Protein 5UJK (pdb70)

InterPro domains:
  IPR001236 Lactate/malate dehydrogenase, N-terminal [PF00056] (5-143)
  IPR001557 L-lactate/malate dehydrogenase [PIRSF000102] (2-310)
  IPR001557 L-lactate/malate dehydrogenase [PR00086] (5-29)
  IPR001557 L-lactate/malate dehydrogenase [PR00086] (29-53)
  IPR001557 L-lactate/malate dehydrogenase [PR00086] (117-137)
  IPR001557 L-lactate/malate dehydrogenase [PR00086] (141-159)
  IPR001557 L-lactate/malate dehydrogenase [PR00086] (171-184)
  IPR011275 Malate dehydrogenase, type 3 [MF_00487] (3-313)
  IPR011275 Malate dehydrogenase, type 3 [TIGR01763] (3-309)
  IPR011275 Malate dehydrogenase, type 3 [cd01339] (6-310)
  IPR015955 Lactate dehydrogenase/glycoside hydrolase, family 4, C-terminal [G3DSA:3.90.110.10] (146-319)
  IPR015955 Lactate dehydrogenase/glycoside hydrolase, family 4, C-terminal [SSF56327] (144-312)
  IPR022383 Lactate/malate dehydrogenase, C-terminal [PF02866] (148-311)
  IPR036291 NAD(P)-binding domain superfamily [SSF51735] (5-144)

B-factor: mean 24.78, std 13.17, range [11.92, 96.3]

Nearest PDB structures (foldseek):
  4ros-assembly1_A  TM=9.839E-01  e=3.142E-59  Methylorubrum extorquens PA1
  3gvh-assembly1_A  TM=9.981E-01  e=1.670E-56  Brucella abortus 2308
  4plh-assembly1_D  TM=9.905E-01  e=2.503E-50  Apicomplexa
  2hjr-assembly1_B  TM=9.729E-01  e=2.658E-43  Cryptosporid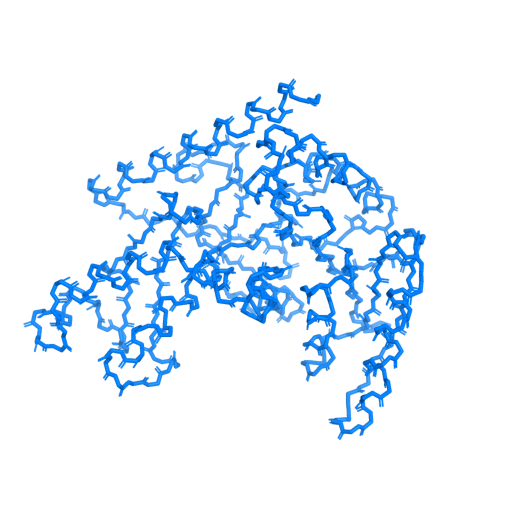ium parvum
  2fn7-assembly1_A  TM=9.693E-01  e=2.112E-41  Cryptosporidium parvum

Structure (mmCIF, N/CA/C/O backbone):
data_5UJK
#
_entry.id   5UJK
#
_cell.length_a   108.189
_cell.length_b   108.189
_cell.length_c   104.321
_cell.angle_alpha   90.00
_cell.angle_beta   90.00
_cell.angle_gamma   120.00
#
_symmetry.space_group_name_H-M   'P 64 2 2'
#
loop_
_entity.id
_entity.type
_entity.pdbx_description
1 polymer 'Malate dehydrogenase'
2 non-polymer NICOTINAMIDE-ADENINE-DINUCLEOTIDE
3 non-polymer 'CALCIUM ION'
4 non-polymer 'CHLORIDE ION'
5 water water
#
loop_
_atom_site.group_PDB
_atom_site.id
_atom_site.type_symbol
_atom_site.label_atom_id
_atom_site.label_alt_id
_atom_site.label_comp_id
_atom_site.label_asym_id
_atom_site.label_entity_id
_atom_site.label_seq_id
_atom_site.pdbx_PDB_ins_code
_atom_site.Cartn_x
_atom_site.Cartn_y
_atom_site.Cartn_z
_atom_site.occupancy
_atom_site.B_iso_or_equiv
_atom_site.auth_seq_id
_atom_site.auth_comp_id
_atom_site.auth_asym_id
_atom_site.auth_atom_id
_atom_site.pdbx_PDB_model_num
ATOM 1 N N . ALA A 1 2 ? 19.006 -47.048 4.305 1.00 65.72 2 ALA A N 1
ATOM 2 C CA . ALA A 1 2 ? 20.486 -46.774 4.228 1.00 61.63 2 ALA A CA 1
ATOM 3 C C . ALA A 1 2 ? 21.138 -46.541 2.812 1.00 37.55 2 ALA A C 1
ATOM 4 O O . ALA A 1 2 ? 22.380 -46.618 2.737 1.00 39.05 2 ALA A O 1
ATOM 6 N N . ARG A 1 3 ? 20.397 -46.249 1.724 1.00 30.90 3 ARG A N 1
ATOM 7 C CA . ARG A 1 3 ? 21.022 -45.591 0.578 1.00 23.44 3 ARG A CA 1
ATOM 8 C C . ARG A 1 3 ? 21.506 -44.239 1.064 1.00 19.58 3 ARG A C 1
ATOM 9 O O . ARG A 1 3 ? 20.967 -43.655 2.058 1.00 22.63 3 ARG A O 1
ATOM 17 N N . SER A 1 4 ? 22.530 -43.727 0.387 1.00 19.02 4 SER A N 1
ATOM 18 C CA . SER A 1 4 ? 22.914 -42.361 0.611 1.00 20.55 4 SER A CA 1
ATOM 19 C C . SER A 1 4 ? 21.732 -41.396 0.352 1.00 17.32 4 SER A C 1
ATOM 20 O O . SER A 1 4 ? 20.882 -41.672 -0.457 1.00 17.46 4 SER A O 1
ATOM 23 N N . LYS A 1 5 ? 21.748 -40.268 1.050 1.00 19.79 5 LYS A N 1
ATOM 24 C CA . LYS A 1 5 ? 20.708 -39.258 0.906 1.00 19.05 5 LYS A CA 1
ATOM 25 C C . LYS A 1 5 ? 21.357 -37.947 0.454 1.00 16.86 5 LYS A C 1
ATOM 26 O O . LYS A 1 5 ? 22.339 -37.461 1.063 1.00 18.38 5 LYS A O 1
ATOM 32 N N . ILE A 1 6 ? 20.852 -37.403 -0.656 1.00 14.96 6 ILE A N 1
ATOM 33 C CA . ILE A 1 6 ? 21.350 -36.145 -1.203 1.00 14.76 6 ILE A CA 1
ATOM 34 C C . ILE A 1 6 ? 20.261 -35.105 -1.127 1.00 17.84 6 ILE A C 1
ATOM 35 O O . ILE A 1 6 ? 19.158 -35.319 -1.663 1.00 19.62 6 ILE A O 1
ATOM 40 N N . ALA A 1 7 ? 20.566 -33.994 -0.455 1.00 15.35 7 ALA A N 1
ATOM 41 C CA . ALA A 1 7 ? 19.603 -32.899 -0.342 1.00 17.32 7 ALA A CA 1
ATOM 42 C C . ALA A 1 7 ? 20.100 -31.785 -1.248 1.00 16.91 7 ALA A C 1
ATOM 43 O O . ALA A 1 7 ? 21.249 -31.377 -1.180 1.00 17.01 7 ALA A O 1
ATOM 45 N N . LEU A 1 8 ? 19.190 -31.268 -2.039 1.00 14.53 8 LEU A N 1
ATOM 46 C CA . LEU A 1 8 ? 19.451 -30.210 -3.021 1.00 14.85 8 LEU A CA 1
ATOM 47 C C . LEU A 1 8 ? 18.637 -28.998 -2.577 1.00 15.80 8 LEU A C 1
ATOM 48 O O . LEU A 1 8 ? 17.381 -28.935 -2.684 1.00 17.90 8 LEU A O 1
ATOM 53 N N . ILE A 1 9 ? 19.374 -28.027 -2.053 1.00 16.32 9 ILE A N 1
ATOM 54 C CA . ILE A 1 9 ? 18.746 -26.824 -1.505 1.00 17.03 9 ILE A CA 1
ATOM 55 C C . ILE A 1 9 ? 18.720 -25.774 -2.624 1.00 14.91 9 ILE A C 1
ATOM 56 O O . ILE A 1 9 ? 19.708 -25.151 -2.945 1.00 18.01 9 ILE A O 1
ATOM 61 N N . GLY A 1 10 ? 17.531 -25.610 -3.182 1.00 16.33 10 GLY A N 1
ATOM 62 C CA . GLY A 1 10 ? 17.326 -24.881 -4.438 1.00 18.01 10 GLY A CA 1
ATOM 63 C C . GLY A 1 10 ? 16.979 -25.900 -5.505 1.00 15.46 10 GLY A C 1
ATOM 64 O O . GLY A 1 10 ? 17.751 -26.861 -5.788 1.00 17.73 10 GLY A O 1
ATOM 65 N N . ALA A 1 11 ? 15.806 -25.673 -6.119 1.00 16.11 11 ALA A N 1
ATOM 66 C CA . ALA A 1 11 ? 15.292 -26.625 -7.087 1.00 16.60 11 ALA A CA 1
ATOM 67 C C . ALA A 1 11 ? 15.032 -25.963 -8.430 1.00 17.61 11 ALA A C 1
ATOM 68 O O . ALA A 1 11 ? 14.054 -26.299 -9.122 1.00 18.26 11 ALA A O 1
ATOM 70 N N . GLY A 1 12 ? 15.870 -24.951 -8.739 1.00 17.39 12 GLY A N 1
ATOM 71 C CA . GLY A 1 12 ? 15.839 -24.240 -9.968 1.00 15.86 12 GLY A CA 1
ATOM 72 C C . GLY A 1 12 ? 16.611 -24.920 -11.061 1.00 14.42 12 GLY A C 1
ATOM 73 O O . GLY A 1 12 ? 16.579 -26.177 -11.205 1.00 16.26 12 GLY A O 1
ATOM 74 N N . GLN A 1 13 ? 17.233 -24.109 -11.919 1.00 16.48 13 GLN A N 1
ATOM 75 C CA . GLN A 1 13 ? 17.847 -24.696 -13.135 1.00 17.25 13 GLN A CA 1
ATOM 76 C C . GLN A 1 13 ? 18.933 -25.722 -12.812 1.00 15.57 13 GLN A C 1
ATOM 77 O O . GLN A 1 13 ? 18.927 -26.848 -13.328 1.00 18.00 13 GLN A O 1
ATOM 83 N N . ILE A 1 14 ? 19.856 -25.324 -11.936 1.00 15.03 14 ILE A N 1
ATOM 84 C CA . ILE A 1 14 ? 20.907 -26.226 -11.554 1.00 15.63 14 ILE A CA 1
ATOM 85 C C . ILE A 1 14 ? 20.378 -27.322 -10.658 1.00 15.14 14 ILE A C 1
ATOM 86 O O . ILE A 1 14 ? 20.711 -28.479 -10.826 1.00 15.17 14 ILE A O 1
ATOM 91 N N . GLY A 1 15 ? 19.537 -26.959 -9.688 1.00 15.33 15 GLY A N 1
ATOM 92 C CA . GLY A 1 15 ? 19.034 -27.968 -8.781 1.00 16.50 15 GLY A CA 1
ATOM 93 C C . GLY A 1 15 ? 18.284 -29.106 -9.439 1.00 14.09 15 GLY A C 1
ATOM 94 O O . GLY A 1 15 ? 18.499 -30.246 -9.086 1.00 15.20 15 GLY A O 1
ATOM 95 N N . GLY A 1 16 ? 17.419 -28.816 -10.423 1.00 15.28 16 GLY A N 1
ATOM 96 C CA . GLY A 1 16 ? 16.737 -29.913 -11.177 1.00 16.05 16 GLY A CA 1
ATOM 97 C C . GLY A 1 16 ? 17.709 -30.818 -11.875 1.00 14.81 16 GLY A C 1
ATOM 98 O O . GLY A 1 16 ? 17.575 -32.019 -11.903 1.00 14.70 16 GLY A O 1
ATOM 99 N N . THR A 1 17 ? 18.710 -30.196 -12.493 1.00 13.11 17 THR A N 1
ATOM 100 C CA . THR A 1 17 ? 19.746 -30.907 -13.250 1.00 13.38 17 THR A CA 1
ATOM 101 C C . THR A 1 17 ? 20.594 -31.791 -12.295 1.00 12.30 17 THR A C 1
ATOM 102 O O . THR A 1 17 ? 20.878 -32.966 -12.615 1.00 14.74 17 THR A O 1
ATOM 106 N N . LEU A 1 18 ? 20.954 -31.248 -11.129 1.00 14.06 18 LEU A N 1
ATOM 107 C CA . LEU A 1 18 ? 21.615 -32.045 -10.087 1.00 14.32 18 LEU A CA 1
ATOM 108 C C . LEU A 1 18 ? 20.764 -33.277 -9.740 1.00 13.87 18 LEU A C 1
ATOM 109 O O . LEU A 1 18 ? 21.282 -34.398 -9.624 1.00 15.29 18 LEU A O 1
ATOM 114 N N . ALA A 1 19 ? 19.471 -33.041 -9.546 1.00 13.72 19 ALA A N 1
ATOM 115 C CA . ALA A 1 19 ? 18.570 -34.127 -9.182 1.00 13.92 19 ALA A CA 1
ATOM 116 C C . ALA A 1 19 ? 18.509 -35.217 -10.261 1.00 15.05 19 ALA A C 1
ATOM 117 O O . ALA A 1 19 ? 18.500 -36.424 -9.968 1.00 16.02 19 ALA A O 1
ATOM 119 N N . HIS A 1 20 ? 18.507 -34.799 -11.521 1.00 13.20 20 HIS A N 1
ATOM 120 C CA . HIS A 1 20 ? 18.405 -35.730 -12.626 1.00 12.58 20 HIS A CA 1
ATOM 121 C C . HIS A 1 20 ? 19.706 -36.552 -12.669 1.00 13.36 20 HIS A C 1
ATOM 122 O O . HIS A 1 20 ? 19.655 -37.785 -12.746 1.00 14.68 20 HIS A O 1
ATOM 129 N N . LEU A 1 21 ? 20.857 -35.884 -12.657 1.00 12.79 21 LEU A N 1
ATOM 130 C CA . LEU A 1 21 ? 22.115 -36.574 -12.645 1.00 13.21 21 LEU A CA 1
ATOM 131 C C . LEU A 1 21 ? 22.298 -37.542 -11.491 1.00 14.26 21 LEU A C 1
ATOM 132 O O . LEU A 1 21 ? 22.826 -38.646 -11.683 1.00 15.04 21 LEU A O 1
ATOM 137 N N . ALA A 1 22 ? 21.860 -37.159 -10.301 1.00 13.19 22 ALA A N 1
ATOM 138 C CA . ALA A 1 22 ? 21.982 -38.039 -9.128 1.00 14.95 22 ALA A CA 1
ATOM 139 C C . ALA A 1 22 ? 21.205 -39.320 -9.313 1.00 13.38 22 ALA A C 1
ATOM 140 O O . ALA A 1 22 ? 21.647 -40.378 -8.853 1.00 15.69 22 ALA A O 1
ATOM 142 N N . GLY A 1 23 ? 20.077 -39.239 -10.034 1.00 15.09 23 GLY A N 1
ATOM 143 C CA . GLY A 1 23 ? 19.325 -40.422 -10.364 1.00 14.86 23 GLY A CA 1
ATOM 144 C C . GLY A 1 23 ? 20.027 -41.304 -11.368 1.00 15.23 23 GLY A C 1
ATOM 145 O O . GLY A 1 23 ? 20.279 -42.493 -11.125 1.00 14.66 23 GLY A O 1
ATOM 146 N N . LEU A 1 24 ? 20.355 -40.696 -12.489 1.00 15.42 24 LEU A N 1
ATOM 147 C CA . LEU A 1 24 ? 21.016 -41.422 -13.567 1.00 14.99 24 LEU A CA 1
ATOM 148 C C . LEU A 1 24 ? 22.288 -42.123 -13.082 1.00 15.39 24 LEU A C 1
ATOM 149 O O . LEU A 1 24 ? 22.615 -43.250 -13.549 1.00 18.25 24 LEU A O 1
ATOM 154 N N . LYS A 1 25 ? 23.044 -41.446 -12.203 1.00 15.71 25 LYS A N 1
ATOM 155 C CA . LYS A 1 25 ? 24.259 -42.001 -11.659 1.00 17.80 25 LYS A CA 1
ATOM 156 C C . LYS A 1 25 ? 24.048 -42.905 -10.421 1.00 16.79 25 LYS A C 1
ATOM 157 O O . LYS A 1 25 ? 25.028 -43.446 -9.898 1.00 18.29 25 LYS A O 1
ATOM 163 N N . GLU A 1 26 ? 22.809 -43.080 -10.010 1.00 15.49 26 GLU A N 1
ATOM 164 C CA . GLU A 1 26 ? 22.452 -44.004 -8.941 1.00 16.91 26 GLU A CA 1
ATOM 165 C C . GLU A 1 26 ? 23.189 -43.667 -7.643 1.00 18.32 26 GLU A C 1
ATOM 166 O O . GLU A 1 26 ? 23.686 -44.554 -6.943 1.00 19.51 26 GLU A O 1
ATOM 172 N N . LEU A 1 27 ? 23.301 -42.369 -7.374 1.00 16.90 27 LEU A N 1
ATOM 173 C CA . LEU A 1 27 ? 24.044 -41.908 -6.222 1.00 18.09 27 LEU A CA 1
ATOM 174 C C . LEU A 1 27 ? 23.286 -42.033 -4.909 1.00 20.19 27 LEU A C 1
ATOM 175 O O . LEU A 1 27 ? 23.930 -42.042 -3.837 1.00 20.48 27 LEU A O 1
ATOM 180 N N . GLY A 1 28 ? 21.979 -42.175 -4.979 1.00 17.54 28 GLY A N 1
ATOM 181 C CA . GLY A 1 28 ? 21.099 -42.326 -3.806 1.00 16.75 28 GLY A CA 1
ATOM 182 C C . GLY A 1 28 ? 19.802 -41.628 -3.869 1.00 15.42 28 GLY A C 1
ATOM 183 O O . GLY A 1 28 ? 19.328 -41.217 -4.931 1.00 18.80 28 GLY A O 1
ATOM 184 N N . ASP A 1 29 ? 19.169 -41.519 -2.695 1.00 16.37 29 ASP A N 1
ATOM 185 C CA . ASP A 1 29 ? 17.900 -40.843 -2.576 1.00 16.25 29 ASP A CA 1
ATOM 186 C C . ASP A 1 29 ? 18.083 -39.349 -2.681 1.00 14.19 29 ASP A C 1
ATOM 187 O O . ASP A 1 29 ? 19.109 -38.843 -2.326 1.00 17.63 29 ASP A O 1
ATOM 192 N N . VAL A 1 30 ? 17.070 -38.638 -3.153 1.00 15.44 30 VAL A N 1
ATOM 193 C CA . VAL A 1 30 ? 17.208 -37.187 -3.408 1.00 16.27 30 VAL A CA 1
ATOM 194 C C . VAL A 1 30 ? 16.012 -36.464 -2.782 1.00 15.23 30 VAL A C 1
ATOM 195 O O . VAL A 1 30 ? 14.870 -36.844 -2.989 1.00 15.84 30 VAL A O 1
ATOM 199 N N . VAL A 1 31 ? 16.327 -35.372 -2.054 1.00 15.25 31 VAL A N 1
ATOM 200 C CA . VAL A 1 31 ? 15.360 -34.435 -1.581 1.00 13.92 31 VAL A CA 1
ATOM 201 C C . VAL A 1 31 ? 15.644 -33.093 -2.221 1.00 15.18 31 VAL A C 1
ATOM 202 O O . VAL A 1 31 ? 16.740 -32.570 -2.096 1.00 18.27 31 VAL A O 1
ATOM 206 N N . LEU A 1 32 ? 14.643 -32.524 -2.926 1.00 14.82 32 LEU A N 1
ATOM 207 C CA . LEU A 1 32 ? 14.750 -31.201 -3.523 1.00 15.28 32 LEU A CA 1
ATOM 208 C C . LEU A 1 32 ? 14.032 -30.256 -2.558 1.00 15.21 32 LEU A C 1
ATOM 209 O O . LEU A 1 32 ? 12.910 -30.552 -2.101 1.00 18.13 32 LEU A O 1
ATOM 214 N N . PHE A 1 33 ? 14.688 -29.140 -2.195 1.00 17.31 33 PHE A N 1
ATOM 215 C CA . PHE A 1 33 ? 14.149 -28.182 -1.282 1.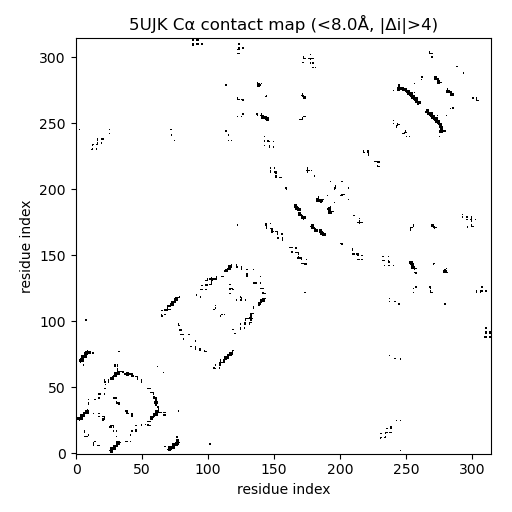00 19.31 33 PHE A CA 1
ATOM 216 C C . PHE A 1 33 ? 14.040 -26.840 -2.001 1.00 20.01 33 PHE A C 1
ATOM 217 O O . PHE A 1 33 ? 14.964 -26.471 -2.694 1.00 18.97 33 PHE A O 1
ATOM 225 N N . ASP A 1 34 ? 12.926 -26.098 -1.814 1.00 17.82 34 ASP A N 1
ATOM 226 C CA . ASP A 1 34 ? 12.842 -24.748 -2.310 1.00 21.69 34 ASP A CA 1
ATOM 227 C C . ASP A 1 34 ? 11.836 -23.987 -1.474 1.00 22.27 34 ASP A C 1
ATOM 228 O O . ASP A 1 34 ? 11.018 -24.585 -0.807 1.00 28.54 34 ASP A O 1
ATOM 233 N N . ILE A 1 35 ? 11.922 -22.668 -1.510 1.00 22.02 35 ILE A N 1
ATOM 234 C CA . ILE A 1 35 ? 10.869 -21.830 -0.933 1.00 24.09 35 ILE A CA 1
ATOM 235 C C . ILE A 1 35 ? 9.670 -21.691 -1.815 1.00 25.38 35 ILE A C 1
ATOM 236 O O . ILE A 1 35 ? 8.593 -21.321 -1.314 1.00 29.67 35 ILE A O 1
ATOM 241 N N . VAL A 1 36 ? 9.814 -21.987 -3.105 1.00 26.27 36 VAL A N 1
ATOM 242 C CA . VAL A 1 36 ? 8.633 -21.927 -3.970 1.00 26.19 36 VAL A CA 1
ATOM 243 C C . VAL A 1 36 ? 7.919 -23.237 -3.887 1.00 24.31 36 VAL A C 1
ATOM 244 O O . VAL A 1 36 ? 8.391 -24.232 -4.425 1.00 28.33 36 VAL A O 1
ATOM 248 N N . ASP A 1 37 ? 6.761 -23.249 -3.224 1.00 31.39 37 ASP A N 1
ATOM 249 C CA . ASP A 1 37 ? 6.113 -24.555 -3.036 1.00 32.02 37 ASP A CA 1
ATOM 250 C C . ASP A 1 37 ? 5.584 -25.096 -4.378 1.00 27.76 37 ASP A C 1
ATOM 251 O O . ASP A 1 37 ? 5.198 -24.322 -5.243 1.00 31.44 37 ASP A O 1
ATOM 256 N N . GLY A 1 38 ? 5.653 -26.422 -4.562 1.00 24.10 38 GLY A N 1
ATOM 257 C CA . GLY A 1 38 ? 5.260 -27.052 -5.773 1.00 22.99 38 GLY A CA 1
ATOM 258 C C . GLY A 1 38 ? 6.429 -27.391 -6.717 1.00 21.79 38 GLY A C 1
ATOM 259 O O . GLY A 1 38 ? 6.437 -28.457 -7.368 1.00 22.10 38 GLY A O 1
ATOM 260 N N . VAL A 1 39 ? 7.367 -26.463 -6.850 1.00 19.67 39 VAL A N 1
ATOM 261 C CA . VAL A 1 39 ? 8.504 -26.638 -7.733 1.00 20.11 39 VAL A CA 1
ATOM 262 C C . VAL A 1 39 ? 9.329 -27.862 -7.362 1.00 18.32 39 VAL A C 1
ATOM 263 O O . VAL A 1 39 ? 9.543 -28.717 -8.225 1.00 18.76 39 VAL A O 1
ATOM 267 N N . PRO A 1 40 ? 9.829 -27.968 -6.106 1.00 17.11 40 PRO A N 1
ATOM 268 C CA . PRO A 1 40 ? 10.663 -29.146 -5.824 1.00 18.11 40 PRO A CA 1
ATOM 269 C C . PRO A 1 40 ? 9.818 -30.436 -5.893 1.00 16.96 40 PRO A C 1
ATOM 270 O O . PRO A 1 40 ? 10.291 -31.456 -6.314 1.00 16.20 40 PRO A O 1
ATOM 274 N N . GLN A 1 41 ? 8.552 -30.394 -5.486 1.00 16.62 41 GLN A N 1
ATOM 275 C CA . GLN A 1 41 ? 7.714 -31.567 -5.534 1.00 17.62 41 GLN A CA 1
ATOM 276 C C . GLN A 1 41 ? 7.479 -32.024 -6.964 1.00 17.49 41 GLN A C 1
ATOM 277 O O . GLN A 1 41 ? 7.467 -33.221 -7.253 1.00 18.01 41 GLN A O 1
ATOM 283 N N . GLY A 1 42 ? 7.271 -31.087 -7.864 1.00 16.00 42 GLY A N 1
ATOM 284 C CA . GLY A 1 42 ? 7.030 -31.416 -9.239 1.00 15.09 42 GLY A CA 1
ATOM 285 C C . GLY A 1 42 ? 8.237 -31.974 -9.957 1.00 14.57 42 GLY A C 1
ATOM 286 O O . GLY A 1 42 ? 8.147 -32.950 -10.645 1.00 18.32 42 GLY A O 1
ATOM 287 N N . LYS A 1 43 ? 9.385 -31.344 -9.746 1.00 15.02 43 LYS A N 1
ATOM 288 C CA . LYS A 1 43 ? 10.595 -31.832 -10.403 1.00 15.27 43 LYS A CA 1
ATOM 289 C C . LYS A 1 43 ? 10.939 -33.193 -9.815 1.00 15.95 43 LYS A C 1
ATOM 290 O O . LYS A 1 43 ? 11.325 -34.111 -10.532 1.00 16.41 43 LYS A O 1
ATOM 296 N N . ALA A 1 44 ? 10.767 -33.355 -8.483 1.00 15.24 44 ALA A N 1
ATOM 297 C CA . ALA A 1 44 ? 11.075 -34.645 -7.867 1.00 14.24 44 ALA A CA 1
ATOM 298 C C . ALA A 1 44 ? 10.235 -35.755 -8.478 1.00 14.94 44 ALA A C 1
ATOM 299 O O . ALA A 1 44 ? 10.690 -36.814 -8.782 1.00 15.67 44 ALA A O 1
ATOM 301 N N . LEU A 1 45 ? 8.955 -35.487 -8.582 1.00 15.26 45 LEU A N 1
ATOM 302 C CA . LEU A 1 45 ? 8.044 -36.481 -9.105 1.00 14.78 45 LEU A CA 1
ATOM 303 C C . LEU A 1 45 ? 8.297 -36.780 -10.595 1.00 13.49 45 LEU A C 1
ATOM 304 O O . LEU A 1 45 ? 8.205 -37.950 -11.054 1.00 15.36 45 LEU A O 1
ATOM 309 N N . ASP A 1 46 ? 8.578 -35.742 -11.364 1.00 13.74 46 ASP A N 1
ATOM 310 C CA . ASP A 1 46 ? 8.930 -35.929 -12.777 1.00 15.37 46 ASP A CA 1
ATOM 311 C C . ASP A 1 46 ? 10.167 -36.828 -12.929 1.00 14.56 46 ASP A C 1
ATOM 312 O O . ASP A 1 46 ? 10.142 -37.785 -13.698 1.00 14.43 46 ASP A O 1
ATOM 317 N N . ILE A 1 47 ? 11.229 -36.546 -12.167 1.00 13.37 47 ILE A N 1
ATOM 318 C CA . ILE A 1 47 ? 12.427 -37.374 -12.250 1.00 14.09 47 ILE A CA 1
ATOM 319 C C . ILE A 1 47 ? 12.104 -38.794 -11.772 1.00 12.76 47 ILE A C 1
ATOM 320 O O . ILE A 1 47 ? 12.561 -39.791 -12.350 1.00 14.53 47 ILE A O 1
ATOM 325 N N . ALA A 1 48 ? 11.361 -38.894 -10.670 1.00 13.15 48 ALA A N 1
ATOM 326 C CA . ALA A 1 48 ? 10.969 -40.232 -10.173 1.00 14.37 48 ALA A CA 1
ATOM 327 C C . ALA A 1 48 ? 10.259 -41.011 -11.229 1.00 12.86 48 ALA A C 1
ATOM 328 O O . ALA A 1 48 ? 10.454 -42.223 -11.393 1.00 14.69 48 ALA A O 1
ATOM 330 N N . GLU A 1 49 ? 9.363 -40.362 -11.930 1.00 13.46 49 GLU A N 1
ATOM 331 C CA . GLU A 1 49 ? 8.646 -41.003 -12.999 1.00 13.54 49 GLU A CA 1
ATOM 332 C C . GLU A 1 49 ? 9.477 -41.371 -14.236 1.00 13.62 49 GLU A C 1
ATOM 333 O O . GLU A 1 49 ? 9.100 -42.272 -14.988 1.00 14.99 49 GLU A O 1
ATOM 339 N N . SER A 1 50 ? 10.626 -40.731 -14.388 1.00 13.62 50 SER A N 1
ATOM 340 C CA . SER A 1 50 ? 11.530 -41.068 -15.438 1.00 14.40 50 SER A CA 1
ATOM 341 C C . SER A 1 50 ? 12.331 -42.368 -15.111 1.00 13.97 50 SER A C 1
ATOM 342 O O . SER A 1 50 ? 12.890 -42.993 -16.002 1.00 14.88 50 SER A O 1
ATOM 345 N N . ALA A 1 51 ? 12.442 -42.673 -13.809 1.00 14.48 51 ALA A N 1
ATOM 346 C CA . ALA A 1 51 ? 13.384 -43.688 -13.357 1.00 13.91 51 ALA A CA 1
ATOM 347 C C . ALA A 1 51 ? 13.180 -45.050 -13.969 1.00 12.69 51 ALA A C 1
ATOM 348 O O . ALA A 1 51 ? 14.173 -45.760 -14.216 1.00 14.97 51 ALA A O 1
ATOM 350 N N . PRO A 1 52 ? 11.908 -45.511 -14.175 1.00 13.17 52 PRO A N 1
ATOM 351 C CA . PRO A 1 52 ? 11.762 -46.832 -14.724 1.00 15.08 52 PRO A CA 1
ATOM 352 C C . PRO A 1 52 ? 12.306 -46.963 -16.137 1.00 13.49 52 PRO A C 1
ATOM 353 O O . PRO A 1 52 ? 12.663 -48.103 -16.537 1.00 15.55 52 PRO A O 1
ATOM 357 N N . VAL A 1 53 ? 12.452 -45.847 -16.873 1.00 14.98 53 VAL A N 1
ATOM 358 C CA . VAL A 1 53 ? 13.015 -45.937 -18.197 1.00 15.76 53 VAL A CA 1
ATOM 359 C C . VAL A 1 53 ? 14.478 -46.420 -18.168 1.00 17.01 53 VAL A C 1
ATOM 360 O O . VAL A 1 53 ? 14.843 -47.264 -18.959 1.00 22.57 53 VAL A O 1
ATOM 364 N N A ASP A 1 54 ? 15.315 -45.885 -17.269 0.50 19.81 54 ASP A N 1
ATOM 365 N N B ASP A 1 54 ? 15.244 -45.852 -17.248 0.50 20.02 54 ASP A N 1
ATOM 366 C CA A ASP A 1 54 ? 16.734 -46.366 -17.149 0.50 25.40 54 ASP A CA 1
ATOM 367 C CA B ASP A 1 54 ? 16.669 -46.102 -17.165 0.50 26.88 54 ASP A CA 1
ATOM 368 C C A ASP A 1 54 ? 16.985 -47.390 -16.090 0.50 21.47 54 ASP A C 1
ATOM 369 C C B ASP A 1 54 ? 17.024 -47.138 -16.031 0.50 21.60 54 ASP A C 1
ATOM 370 O O A ASP A 1 54 ? 18.034 -48.019 -16.066 0.50 27.92 54 ASP A O 1
ATOM 371 O O B ASP A 1 54 ? 18.163 -47.560 -15.954 0.50 30.88 54 ASP A O 1
ATOM 380 N N . GLY A 1 55 ? 16.055 -47.516 -15.175 1.00 18.22 55 GLY A N 1
ATOM 381 C CA . GLY A 1 55 ? 16.116 -48.581 -14.180 1.00 19.97 55 GLY A CA 1
ATOM 382 C C . GLY A 1 55 ? 16.834 -48.150 -12.892 1.00 18.39 55 GLY A C 1
ATOM 383 O O . GLY A 1 55 ? 17.397 -48.992 -12.239 1.00 23.65 55 GLY A O 1
ATOM 384 N N . PHE A 1 56 ? 16.873 -46.857 -12.570 1.00 17.22 56 PHE A N 1
ATOM 385 C CA . PHE A 1 56 ? 17.500 -46.434 -11.314 1.00 16.15 56 PHE A CA 1
ATOM 386 C C . PHE A 1 56 ? 16.477 -46.438 -10.199 1.00 13.51 56 PHE A C 1
ATOM 387 O O . PHE A 1 56 ? 15.332 -46.037 -10.414 1.00 16.21 56 PHE A O 1
ATOM 395 N N . ASP A 1 57 ? 16.860 -47.028 -9.071 1.00 16.08 57 ASP A N 1
ATOM 396 C CA . ASP A 1 57 ? 16.011 -47.053 -7.862 1.00 14.29 57 ASP A CA 1
ATOM 397 C C . ASP A 1 57 ? 16.500 -45.987 -6.874 1.00 14.62 57 ASP A C 1
ATOM 398 O O . ASP A 1 57 ? 17.603 -46.047 -6.343 1.00 16.32 57 ASP A O 1
ATOM 403 N N . ALA A 1 58 ? 15.656 -44.996 -6.694 1.00 15.38 58 ALA A N 1
ATOM 404 C CA . ALA A 1 58 ? 15.952 -43.848 -5.845 1.00 16.64 58 ALA A CA 1
ATOM 405 C C . ALA A 1 58 ? 14.644 -43.235 -5.415 1.00 16.18 58 ALA A C 1
ATOM 406 O O . ALA A 1 58 ? 13.699 -43.110 -6.236 1.00 23.05 58 ALA A O 1
ATOM 408 N N . LYS A 1 59 ? 14.594 -42.811 -4.148 1.00 17.95 59 LYS A N 1
ATOM 409 C CA . LYS A 1 59 ? 13.461 -42.098 -3.669 1.00 18.17 59 LYS A CA 1
ATOM 410 C C . LYS A 1 59 ? 13.676 -40.639 -3.990 1.00 15.97 59 LYS A C 1
ATOM 411 O O . LYS A 1 59 ? 14.761 -40.133 -3.734 1.00 18.74 59 LYS A O 1
ATOM 417 N N . TYR A 1 60 ? 12.628 -39.957 -4.429 1.00 15.95 60 TYR A N 1
ATOM 418 C CA . TYR A 1 60 ? 12.653 -38.520 -4.760 1.00 16.43 60 TYR A CA 1
ATOM 419 C C . TYR A 1 60 ? 11.541 -37.889 -3.983 1.00 16.77 60 TYR A C 1
ATOM 420 O O . TYR A 1 60 ? 10.407 -38.409 -4.020 1.00 19.45 60 TYR A O 1
ATOM 429 N N . SER A 1 61 ? 11.813 -36.707 -3.398 1.00 15.75 61 SER A N 1
ATOM 430 C CA . SER A 1 61 ? 10.795 -35.971 -2.745 1.00 15.74 61 SER A CA 1
ATOM 431 C C . SER A 1 61 ? 11.131 -34.505 -2.841 1.00 15.97 61 SER A C 1
ATOM 432 O O . SER A 1 61 ? 12.273 -34.128 -3.117 1.00 16.98 61 SER A O 1
ATOM 435 N N . GLY A 1 62 ? 10.095 -33.675 -2.714 1.00 18.59 62 GLY A N 1
ATOM 436 C CA . GLY A 1 62 ? 10.285 -32.237 -2.633 1.00 18.07 62 GLY A CA 1
ATOM 437 C C . GLY A 1 62 ? 9.732 -31.700 -1.349 1.00 18.02 62 GLY A C 1
ATOM 438 O O . GLY A 1 62 ? 8.749 -32.232 -0.807 1.00 21.60 62 GLY A O 1
ATOM 439 N N . ALA A 1 63 ? 10.309 -30.592 -0.901 1.00 20.08 63 ALA A N 1
ATOM 440 C CA . ALA A 1 63 ? 9.948 -30.000 0.396 1.00 22.43 63 ALA A CA 1
ATOM 441 C C . ALA A 1 63 ? 10.261 -28.515 0.432 1.00 22.24 63 ALA A C 1
ATOM 442 O O . ALA A 1 63 ? 11.101 -28.034 -0.290 1.00 19.26 63 ALA A O 1
ATOM 444 N N . SER A 1 64 ? 9.528 -27.848 1.315 1.00 24.46 64 SER A N 1
ATOM 445 C CA . SER A 1 64 ? 9.881 -26.534 1.750 1.00 26.65 64 SER A CA 1
ATOM 446 C C . SER A 1 64 ? 10.107 -26.422 3.263 1.00 22.07 64 SER A C 1
ATOM 447 O O . SER A 1 64 ? 10.214 -25.279 3.761 1.00 32.77 64 SER A O 1
ATOM 450 N N A ASP A 1 65 ? 10.170 -27.544 3.983 0.50 31.68 65 ASP A N 1
ATOM 451 N N B ASP A 1 65 ? 10.275 -27.564 3.929 0.50 31.71 65 ASP A N 1
ATOM 452 C CA A ASP A 1 65 ? 10.634 -27.552 5.370 0.50 32.04 65 ASP A CA 1
ATOM 453 C CA B ASP A 1 65 ? 10.576 -27.682 5.349 0.50 31.58 65 ASP A CA 1
ATOM 454 C C A ASP A 1 65 ? 11.933 -28.327 5.510 0.50 31.20 65 ASP A C 1
ATOM 455 C C B ASP A 1 65 ? 11.929 -28.374 5.534 0.50 30.81 65 ASP A C 1
ATOM 456 O O A ASP A 1 65 ? 12.086 -29.424 4.980 0.50 28.74 65 ASP A O 1
ATOM 457 O O B ASP A 1 65 ? 12.122 -29.482 5.043 0.50 28.17 65 ASP A O 1
ATOM 466 N N . TYR A 1 66 ? 12.851 -27.754 6.266 1.00 29.97 66 TYR A N 1
ATOM 467 C CA . TYR A 1 66 ? 14.204 -28.285 6.381 1.00 25.83 66 TYR A CA 1
ATOM 468 C C . TYR A 1 66 ? 14.244 -29.624 7.077 1.00 32.23 66 TYR A C 1
ATOM 469 O O . TYR A 1 66 ? 15.194 -30.346 6.923 1.00 29.94 66 TYR A O 1
ATOM 478 N N . SER A 1 67 ? 13.220 -29.972 7.848 1.00 28.75 67 SER A N 1
ATOM 479 C CA . SER A 1 67 ? 13.175 -31.315 8.414 1.00 30.71 67 SER A CA 1
ATOM 480 C C . SER A 1 67 ? 13.306 -32.361 7.318 1.00 27.42 67 SER A C 1
ATOM 481 O O . SER A 1 67 ? 13.817 -33.450 7.583 1.00 27.55 67 SER A O 1
ATOM 484 N N . ALA A 1 68 ? 12.895 -32.037 6.083 1.00 30.21 68 ALA A N 1
ATOM 485 C CA . ALA A 1 68 ? 12.987 -32.985 4.993 1.00 25.55 68 ALA A CA 1
ATOM 486 C C . ALA A 1 68 ? 14.391 -33.388 4.654 1.00 21.77 68 ALA A C 1
ATOM 487 O O . ALA A 1 68 ? 14.602 -34.474 4.101 1.00 23.74 68 ALA A O 1
ATOM 489 N N . ILE A 1 69 ? 15.358 -32.543 4.955 1.00 23.07 69 ILE A N 1
ATOM 490 C CA . ILE A 1 69 ? 16.763 -32.856 4.656 1.00 22.15 69 ILE A CA 1
ATOM 491 C C . ILE A 1 69 ? 17.488 -33.670 5.770 1.00 22.74 69 ILE A C 1
ATOM 492 O O . ILE A 1 69 ? 18.688 -33.962 5.652 1.00 22.92 69 ILE A O 1
ATOM 497 N N . ALA A 1 70 ? 16.769 -34.093 6.790 1.00 23.87 70 ALA A N 1
ATOM 498 C CA . ALA A 1 70 ? 17.382 -34.713 7.929 1.00 27.88 70 ALA A CA 1
ATOM 499 C C . ALA A 1 70 ? 18.245 -35.896 7.510 1.00 25.59 70 ALA A C 1
ATOM 500 O O . ALA A 1 70 ? 17.806 -36.797 6.796 1.00 24.67 70 ALA A O 1
ATOM 502 N N . GLY A 1 71 ? 19.468 -35.906 8.033 1.00 26.88 71 GLY A N 1
ATOM 503 C CA . GLY A 1 71 ? 20.409 -36.988 7.811 1.00 27.31 71 GLY A CA 1
ATOM 504 C C . GLY A 1 71 ? 21.028 -37.044 6.427 1.00 22.70 71 GLY A C 1
ATOM 505 O O . GLY A 1 71 ? 21.663 -38.021 6.103 1.00 23.74 71 GLY A O 1
ATOM 506 N N . ALA A 1 72 ? 20.868 -35.982 5.644 1.00 23.58 72 ALA A N 1
ATOM 507 C CA . ALA A 1 72 ? 21.501 -35.919 4.329 1.00 20.54 72 ALA A CA 1
ATOM 508 C C . ALA A 1 72 ? 22.996 -36.178 4.427 1.00 19.95 72 ALA A C 1
ATOM 509 O O . ALA A 1 72 ? 23.684 -35.583 5.267 1.00 22.47 72 ALA A O 1
ATOM 511 N N . ASP A 1 73 ? 23.500 -37.016 3.522 1.00 17.65 73 ASP A N 1
ATOM 512 C CA . ASP A 1 73 ? 24.954 -37.252 3.426 1.00 17.79 73 ASP A CA 1
ATOM 513 C C . ASP A 1 73 ? 25.706 -36.168 2.662 1.00 14.71 73 ASP A C 1
ATOM 514 O O . ASP A 1 73 ? 26.866 -35.836 2.968 1.00 17.29 73 ASP A O 1
ATOM 519 N N . VAL A 1 74 ? 25.030 -35.663 1.643 1.00 15.80 74 VAL A N 1
ATOM 520 C CA . VAL A 1 74 ? 25.514 -34.559 0.825 1.00 15.54 74 VAL A CA 1
ATOM 521 C C . VAL A 1 74 ? 24.403 -33.535 0.712 1.00 15.89 74 VAL A C 1
ATOM 522 O O . VAL A 1 74 ? 23.258 -33.906 0.514 1.00 16.00 74 VAL A O 1
ATOM 526 N N . VAL A 1 75 ? 24.780 -32.264 0.803 1.00 14.48 75 VAL A N 1
ATOM 527 C CA . VAL A 1 75 ? 23.838 -31.156 0.587 1.00 15.47 75 VAL A CA 1
ATOM 528 C C . VAL A 1 75 ? 24.464 -30.266 -0.466 1.00 15.65 75 VAL A C 1
ATOM 529 O O . VAL A 1 75 ? 25.604 -29.851 -0.335 1.00 16.29 75 VAL A O 1
ATOM 533 N N . ILE A 1 76 ? 23.719 -29.980 -1.533 1.00 14.90 76 ILE A N 1
ATOM 534 C CA . ILE A 1 76 ? 24.248 -29.102 -2.597 1.00 13.57 76 ILE A CA 1
ATOM 535 C C . ILE A 1 76 ? 23.340 -27.887 -2.676 1.00 14.16 76 ILE A C 1
ATOM 536 O O . ILE A 1 76 ? 22.119 -28.033 -2.862 1.00 16.12 76 ILE A O 1
ATOM 541 N N . VAL A 1 77 ? 23.946 -26.703 -2.530 1.00 15.71 77 VAL A N 1
ATOM 542 C CA . VAL A 1 77 ? 23.230 -25.472 -2.352 1.00 15.04 77 VAL A CA 1
ATOM 543 C C . VAL A 1 77 ? 23.298 -24.603 -3.590 1.00 16.39 77 VAL A C 1
ATOM 544 O O . VAL A 1 77 ? 24.348 -24.129 -3.948 1.00 17.76 77 VAL A O 1
ATOM 548 N N . THR A 1 78 ? 22.130 -24.365 -4.190 1.00 15.97 78 THR A N 1
ATOM 549 C CA . THR A 1 78 ? 21.981 -23.429 -5.296 1.00 18.33 78 THR A CA 1
ATOM 550 C C . THR A 1 78 ? 20.985 -22.335 -4.973 1.00 20.50 78 THR A C 1
ATOM 551 O O . THR A 1 78 ? 20.719 -21.463 -5.804 1.00 19.94 78 THR A O 1
ATOM 555 N N . ALA A 1 79 ? 20.417 -22.368 -3.780 1.00 18.60 79 ALA A N 1
ATOM 556 C CA . ALA A 1 79 ? 19.357 -21.416 -3.407 1.00 19.51 79 ALA A CA 1
ATOM 557 C C . ALA A 1 79 ? 19.848 -19.983 -3.446 1.00 21.48 79 ALA A C 1
ATOM 558 O O . ALA A 1 79 ? 20.930 -19.699 -3.013 1.00 22.30 79 ALA A O 1
ATOM 560 N N . GLY A 1 80 ? 19.013 -19.087 -3.957 1.00 19.96 80 GLY A N 1
ATOM 561 C CA . GLY A 1 80 ? 19.395 -17.692 -4.081 1.00 24.23 80 GLY A CA 1
ATOM 562 C C . GLY A 1 80 ? 18.671 -17.095 -5.235 1.00 26.94 80 GLY A C 1
ATOM 563 O O . GLY A 1 80 ? 17.744 -17.712 -5.802 1.00 27.58 80 GLY A O 1
ATOM 564 N N . VAL A 1 81 ? 19.025 -15.852 -5.507 1.00 32.30 81 VAL A N 1
ATOM 565 C CA . VAL A 1 81 ? 18.360 -15.049 -6.545 1.00 34.49 81 VAL A CA 1
ATOM 566 C C . VAL A 1 81 ? 19.408 -14.599 -7.542 1.00 33.54 81 VAL A C 1
ATOM 567 O O . VAL A 1 81 ? 20.594 -14.477 -7.170 1.00 35.23 81 VAL A O 1
ATOM 571 N N . PRO A 1 82 ? 18.983 -14.335 -8.791 1.00 37.83 82 PRO A N 1
ATOM 572 C CA . PRO A 1 82 ? 19.884 -13.774 -9.796 1.00 44.39 82 PRO A CA 1
ATOM 573 C C . PRO A 1 82 ? 20.086 -12.259 -9.634 1.00 47.87 82 PRO A C 1
ATOM 574 O O . PRO A 1 82 ? 19.204 -11.554 -9.110 1.00 46.32 82 PRO A O 1
ATOM 578 N N . ARG A 1 83 ? 21.238 -11.788 -10.111 1.00 57.39 83 ARG A N 1
ATOM 579 C CA . ARG A 1 83 ? 21.552 -10.360 -10.174 1.00 64.22 83 ARG A CA 1
ATOM 580 C C . ARG A 1 83 ? 20.849 -9.765 -11.385 1.00 63.97 83 ARG A C 1
ATOM 581 O O . ARG A 1 83 ? 21.415 -9.719 -12.480 1.00 56.35 83 ARG A O 1
ATOM 589 N N . LYS A 1 84 ? 19.599 -9.347 -11.174 1.00 69.01 84 LYS A N 1
ATOM 590 C CA . LYS A 1 84 ? 18.825 -8.616 -12.181 1.00 78.28 84 LYS A CA 1
ATOM 591 C C . LYS A 1 84 ? 19.575 -7.308 -12.594 1.00 87.31 84 LYS A C 1
ATOM 592 O O . LYS A 1 84 ? 20.191 -6.670 -11.736 1.00 86.55 84 LYS A O 1
ATOM 594 N N . PRO A 1 85 ? 19.550 -6.925 -13.902 1.00 92.37 85 PRO A N 1
ATOM 595 C CA . PRO A 1 85 ? 20.185 -5.692 -14.414 1.00 89.87 85 PRO A CA 1
ATOM 596 C C . PRO A 1 85 ? 20.149 -4.415 -13.538 1.00 87.89 85 PRO A C 1
ATOM 597 O O . PRO A 1 85 ? 21.106 -3.640 -13.592 1.00 83.84 85 PRO A O 1
ATOM 601 N N . GLY A 1 86 ? 19.082 -4.202 -12.754 1.00 82.31 86 GLY A N 1
ATOM 602 C CA . GLY A 1 86 ? 19.005 -3.070 -11.804 1.00 80.10 86 GLY A CA 1
ATOM 603 C C . GLY A 1 86 ? 19.562 -3.281 -10.390 1.00 85.46 86 GLY A C 1
ATOM 604 O O . GLY A 1 86 ? 19.342 -2.439 -9.504 1.00 78.39 86 GLY A O 1
ATOM 605 N N . MET A 1 87 ? 20.286 -4.387 -10.173 1.00 89.26 87 MET A N 1
ATOM 606 C CA . MET A 1 87 ? 20.816 -4.763 -8.847 1.00 86.89 87 MET A CA 1
ATOM 607 C C . MET A 1 87 ? 22.336 -4.588 -8.734 1.00 78.82 87 MET A C 1
ATOM 608 O O . MET A 1 87 ? 23.107 -5.040 -9.599 1.00 67.48 87 MET A O 1
ATOM 613 N N . SER A 1 88 ? 22.741 -3.956 -7.634 1.00 75.76 88 SER A N 1
ATOM 614 C CA . SER A 1 88 ? 24.143 -3.841 -7.234 1.00 76.95 88 SER A CA 1
ATOM 615 C C . SER A 1 88 ? 24.749 -5.191 -6.812 1.00 75.60 88 SER A C 1
ATOM 616 O O . SER A 1 88 ? 24.051 -6.191 -6.647 1.00 73.75 88 SER A O 1
ATOM 619 N N . ARG A 1 89 ? 26.064 -5.192 -6.630 1.00 76.43 89 ARG A N 1
ATOM 620 C CA . ARG A 1 89 ? 26.803 -6.351 -6.131 1.00 74.28 89 ARG A CA 1
ATOM 621 C C . ARG A 1 89 ? 26.475 -6.554 -4.664 1.00 71.41 89 ARG A C 1
ATOM 622 O O . ARG A 1 89 ? 26.190 -7.669 -4.222 1.00 70.13 89 ARG A O 1
ATOM 630 N N . ASP A 1 90 ? 26.547 -5.458 -3.917 1.00 66.14 90 ASP A N 1
ATOM 631 C CA . ASP A 1 90 ? 26.101 -5.410 -2.532 1.00 66.09 90 ASP A CA 1
ATOM 632 C C . ASP A 1 90 ? 24.665 -5.873 -2.345 1.00 59.81 90 ASP A C 1
ATOM 633 O O . ASP A 1 90 ? 24.401 -6.579 -1.378 1.00 53.31 90 ASP A O 1
ATOM 638 N N . ASP A 1 91 ? 23.756 -5.448 -3.234 1.00 57.47 91 ASP A N 1
ATOM 639 C CA . ASP A 1 91 ? 22.342 -5.866 -3.195 1.00 62.64 91 ASP A CA 1
ATOM 640 C C . ASP A 1 91 ? 22.305 -7.384 -3.243 1.00 64.04 91 ASP A C 1
ATOM 641 O O . ASP A 1 91 ? 21.706 -8.035 -2.374 1.00 57.10 91 ASP A O 1
ATOM 646 N N . LEU A 1 92 ? 22.962 -7.925 -4.270 1.00 44.29 92 LEU A N 1
ATOM 647 C CA . LEU A 1 92 ? 22.996 -9.379 -4.488 1.00 43.27 92 LEU A CA 1
ATOM 648 C C . LEU A 1 92 ? 23.574 -10.137 -3.290 1.00 39.07 92 LEU A C 1
ATOM 649 O O . LEU A 1 92 ? 22.970 -11.106 -2.824 1.00 40.32 92 LEU A O 1
ATOM 654 N N . ILE A 1 93 ? 24.735 -9.673 -2.823 1.00 37.25 93 ILE A N 1
ATOM 655 C CA . ILE A 1 93 ? 25.349 -10.284 -1.692 1.00 37.38 93 ILE A CA 1
ATOM 656 C C . ILE A 1 93 ? 24.376 -10.191 -0.510 1.00 40.57 93 ILE A C 1
ATOM 657 O O . ILE A 1 93 ? 24.156 -11.167 0.191 1.00 40.48 93 ILE A O 1
ATOM 662 N N . GLY A 1 94 ? 23.775 -9.017 -0.315 1.00 43.97 94 GLY A N 1
ATOM 663 C CA . GLY A 1 94 ? 22.865 -8.806 0.821 1.00 46.14 94 GLY A CA 1
ATOM 664 C C . GLY A 1 94 ? 21.797 -9.885 0.790 1.00 40.59 94 GLY A C 1
ATOM 665 O O . GLY A 1 94 ? 21.536 -10.587 1.801 1.00 42.42 94 GLY A O 1
ATOM 666 N N . ILE A 1 95 ? 21.207 -10.040 -0.393 1.00 39.32 95 ILE A N 1
ATOM 667 C CA . ILE A 1 95 ? 20.114 -10.972 -0.566 1.00 35.09 95 ILE A CA 1
ATOM 668 C C . ILE A 1 95 ? 20.482 -12.431 -0.403 1.00 32.59 95 ILE A C 1
ATOM 669 O O . ILE A 1 95 ? 19.841 -13.167 0.328 1.00 39.10 95 ILE A O 1
ATOM 674 N N . ASN A 1 96 ? 21.528 -12.823 -1.081 1.00 31.05 96 ASN A N 1
ATOM 675 C CA . ASN A 1 96 ? 21.952 -14.197 -1.088 1.00 27.91 96 ASN A CA 1
ATOM 676 C C . ASN A 1 96 ? 22.655 -14.528 0.213 1.00 26.77 96 ASN A C 1
ATOM 677 O O . ASN A 1 96 ? 22.606 -15.645 0.599 1.00 31.18 96 ASN A O 1
ATOM 682 N N . LEU A 1 97 ? 23.285 -13.568 0.894 1.00 31.04 97 LEU A N 1
ATOM 683 C CA . LEU A 1 97 ? 23.777 -13.837 2.287 1.00 31.90 97 LEU A CA 1
ATOM 684 C C . LEU A 1 97 ? 22.631 -14.227 3.223 1.00 31.27 97 LEU A C 1
ATOM 685 O O . LEU A 1 97 ? 22.795 -15.155 4.015 1.00 35.26 97 LEU A O 1
ATOM 690 N N . LYS A 1 98 ? 21.486 -13.537 3.102 1.00 36.54 98 LYS A N 1
ATOM 691 C CA . LYS A 1 98 ? 20.293 -13.842 3.875 1.00 32.87 98 LYS A CA 1
ATOM 692 C C . LYS A 1 98 ? 19.815 -15.272 3.560 1.00 29.54 98 LYS A C 1
ATOM 693 O O . LYS A 1 98 ? 19.396 -16.032 4.489 1.00 28.25 98 LYS A O 1
ATOM 695 N N . VAL A 1 99 ? 19.922 -15.670 2.282 1.00 30.94 99 VAL A N 1
ATOM 696 C CA . VAL A 1 99 ? 19.525 -16.995 1.903 1.00 26.26 99 VAL A CA 1
ATOM 697 C C . VAL A 1 99 ? 20.495 -18.002 2.591 1.00 25.30 99 VAL A C 1
ATOM 698 O O . VAL A 1 99 ? 20.061 -18.979 3.221 1.00 27.69 99 VAL A O 1
ATOM 702 N N . MET A 1 100 ? 21.799 -17.709 2.543 1.00 24.08 100 MET A N 1
ATOM 703 C CA . MET A 1 100 ? 22.796 -18.589 3.158 1.00 28.70 100 MET A CA 1
ATOM 704 C C . MET A 1 100 ? 22.559 -18.705 4.652 1.00 28.62 100 MET A C 1
ATOM 705 O O . MET A 1 100 ? 22.823 -19.742 5.249 1.00 27.98 100 MET A O 1
ATOM 710 N N . GLU A 1 101 ? 22.098 -17.632 5.266 1.00 28.45 101 GLU A N 1
ATOM 711 C CA . GLU A 1 101 ? 21.777 -17.691 6.671 1.00 35.76 101 GLU A CA 1
ATOM 712 C C . GLU A 1 101 ? 20.721 -18.741 7.005 1.00 27.66 101 GLU A C 1
ATOM 713 O O . GLU A 1 101 ? 20.904 -19.577 7.883 1.00 27.04 101 GLU A O 1
ATOM 719 N N . ALA A 1 102 ? 19.633 -18.711 6.237 1.00 29.00 102 ALA A N 1
ATOM 720 C CA . ALA A 1 102 ? 18.535 -19.660 6.386 1.00 28.74 102 ALA A CA 1
ATOM 721 C C . ALA A 1 102 ? 18.993 -21.089 6.052 1.00 23.47 102 ALA A C 1
ATOM 722 O O . ALA A 1 102 ? 18.693 -22.034 6.791 1.00 29.43 102 ALA A O 1
ATOM 724 N N . VAL A 1 103 ? 19.771 -21.219 4.970 1.00 24.83 103 VAL A N 1
ATOM 725 C CA . VAL A 1 103 ? 20.214 -22.529 4.513 1.00 22.69 103 VAL A CA 1
ATOM 726 C C . VAL A 1 103 ? 21.199 -23.080 5.565 1.00 23.72 103 VAL A C 1
ATOM 727 O O . VAL A 1 103 ? 21.094 -24.234 5.963 1.00 26.35 103 VAL A O 1
ATOM 731 N N . GLY A 1 104 ? 22.094 -22.224 6.070 1.00 22.08 104 GLY A N 1
ATOM 732 C CA . GLY A 1 104 ? 23.051 -22.682 7.049 1.00 25.90 104 GLY A CA 1
ATOM 733 C C . GLY A 1 104 ? 22.382 -23.174 8.310 1.00 25.50 104 GLY A C 1
ATOM 734 O O . GLY A 1 104 ? 22.784 -24.185 8.871 1.00 24.34 104 GLY A O 1
ATOM 735 N N . ALA A 1 105 ? 21.348 -22.461 8.728 1.00 24.79 105 ALA A N 1
ATOM 736 C CA . ALA A 1 105 ? 20.551 -22.845 9.923 1.00 29.33 105 ALA A CA 1
ATOM 737 C C . ALA A 1 105 ? 19.884 -24.168 9.717 1.00 26.49 105 ALA A C 1
ATOM 738 O O . ALA A 1 105 ? 19.817 -24.990 10.646 1.00 27.30 105 ALA A O 1
ATOM 740 N N . GLY A 1 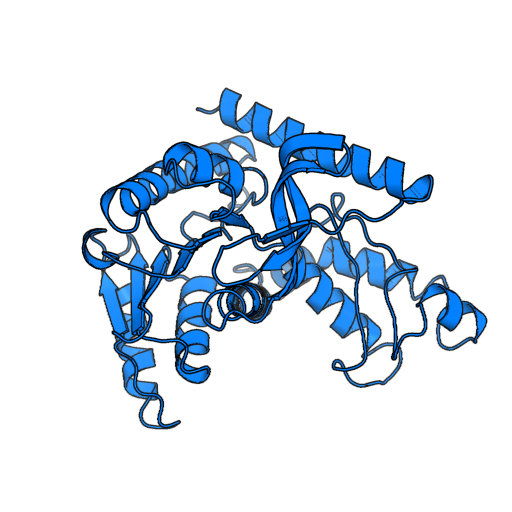106 ? 19.369 -24.401 8.500 1.00 27.52 106 GLY A N 1
ATOM 741 C CA . GLY A 1 106 ? 18.704 -25.660 8.204 1.00 26.63 106 GLY A CA 1
ATOM 742 C C . GLY A 1 106 ? 19.656 -26.839 8.202 1.00 25.26 106 GLY A C 1
ATOM 743 O O . GLY A 1 106 ? 19.365 -27.875 8.728 1.00 24.29 106 GLY A O 1
ATOM 744 N N . ILE A 1 107 ? 20.846 -26.645 7.651 1.00 21.99 107 ILE A N 1
ATOM 745 C CA . ILE A 1 107 ? 21.831 -27.690 7.637 1.00 22.58 107 ILE A CA 1
ATOM 746 C C . ILE A 1 107 ? 22.312 -27.972 9.071 1.00 25.26 107 ILE A C 1
ATOM 747 O O . ILE A 1 107 ? 22.374 -29.135 9.472 1.00 25.51 107 ILE A O 1
ATOM 752 N N . LYS A 1 108 ? 22.676 -26.919 9.812 1.00 25.46 108 LYS A N 1
ATOM 753 C CA . LYS A 1 108 ? 23.073 -27.027 11.223 1.00 25.71 108 LYS A CA 1
ATOM 754 C C . LYS A 1 108 ? 22.126 -27.925 12.027 1.00 27.86 108 LYS A C 1
ATOM 755 O O . LYS A 1 108 ? 22.586 -28.857 12.724 1.00 27.45 108 LYS A O 1
ATOM 761 N N . GLU A 1 109 ? 20.813 -27.657 11.899 1.00 27.65 109 GLU A N 1
ATOM 762 C CA . GLU A 1 109 ? 19.813 -28.360 12.708 1.00 27.77 109 GLU A CA 1
ATOM 763 C C . GLU A 1 109 ? 19.581 -29.769 12.201 1.00 26.34 109 GLU A C 1
ATOM 764 O O . GLU A 1 109 ? 19.445 -30.694 12.968 1.00 29.77 109 GLU A O 1
ATOM 770 N N . HIS A 1 110 ? 19.511 -29.923 10.890 1.00 26.77 110 HIS A N 1
ATOM 771 C CA . HIS A 1 110 ? 18.993 -31.173 10.296 1.00 24.28 110 HIS A CA 1
ATOM 772 C C . HIS A 1 110 ? 19.985 -32.102 9.619 1.00 22.90 110 HIS A C 1
ATOM 773 O O . HIS A 1 110 ? 19.751 -33.351 9.587 1.00 25.86 110 HIS A O 1
ATOM 780 N N . ALA A 1 111 ? 21.067 -31.537 9.103 1.00 24.94 111 ALA A N 1
ATOM 781 C CA . ALA A 1 111 ? 22.079 -32.349 8.435 1.00 21.49 111 ALA A CA 1
ATOM 782 C C . ALA A 1 111 ? 23.497 -31.974 8.846 1.00 21.84 111 ALA A C 1
ATOM 783 O O . ALA A 1 111 ? 24.351 -31.682 8.006 1.00 21.91 111 ALA A O 1
ATOM 785 N N . PRO A 1 112 ? 23.790 -32.040 10.143 1.00 24.47 112 PRO A N 1
ATOM 786 C CA . PRO A 1 112 ? 25.081 -31.544 10.621 1.00 25.23 112 PRO A CA 1
ATOM 787 C C . PRO A 1 112 ? 26.245 -32.367 10.183 1.00 24.11 112 PRO A C 1
ATOM 788 O O . PRO A 1 112 ? 27.363 -31.848 10.229 1.00 25.50 112 PRO A O 1
ATOM 792 N N . ASP A 1 113 ? 26.008 -33.635 9.778 1.00 23.97 113 ASP A N 1
ATOM 793 C CA . ASP A 1 113 ? 27.086 -34.523 9.347 1.00 22.80 113 ASP A CA 1
ATOM 794 C C . ASP A 1 113 ? 27.281 -34.537 7.814 1.00 21.84 113 ASP A C 1
ATOM 795 O O . ASP A 1 113 ? 28.045 -35.344 7.278 1.00 21.62 113 ASP A O 1
ATOM 800 N N . ALA A 1 114 ? 26.601 -33.642 7.117 1.00 19.74 114 ALA A N 1
ATOM 801 C CA . ALA A 1 114 ? 26.660 -33.615 5.642 1.00 18.08 114 ALA A CA 1
ATOM 802 C C . ALA A 1 114 ? 27.975 -33.072 5.082 1.00 18.50 114 ALA A C 1
ATOM 803 O O . ALA A 1 114 ? 28.631 -32.273 5.717 1.00 20.85 114 ALA A O 1
ATOM 805 N N . PHE A 1 115 ? 28.338 -33.521 3.881 1.00 17.52 115 PHE A N 1
ATOM 806 C CA . PHE A 1 115 ? 29.276 -32.822 3.022 1.00 15.77 115 PHE A CA 1
ATOM 807 C C . PHE A 1 115 ? 28.483 -31.822 2.217 1.00 15.36 115 PHE A C 1
ATOM 808 O O . PHE A 1 115 ? 27.507 -32.193 1.567 1.00 18.50 115 PHE A O 1
ATOM 816 N N . VAL A 1 116 ? 28.817 -30.538 2.387 1.00 16.54 116 VAL A N 1
ATOM 817 C CA . VAL A 1 116 ? 28.078 -29.474 1.778 1.00 16.49 116 VAL A CA 1
ATOM 818 C C . VAL A 1 116 ? 28.861 -28.878 0.572 1.00 15.03 116 VAL A C 1
ATOM 819 O O . VAL A 1 116 ? 30.017 -28.459 0.719 1.00 17.55 116 VAL A O 1
ATOM 823 N N . ILE A 1 117 ? 28.206 -28.798 -0.573 1.00 15.07 117 ILE A N 1
ATOM 824 C CA . ILE A 1 117 ? 28.736 -28.172 -1.780 1.00 13.77 117 ILE A CA 1
ATOM 825 C C . ILE A 1 117 ? 27.940 -26.963 -2.130 1.00 14.64 117 ILE A C 1
ATOM 826 O O . ILE A 1 117 ? 26.732 -27.053 -2.430 1.00 17.32 117 ILE A O 1
ATOM 831 N N . CYS A 1 118 ? 28.578 -25.802 -2.012 1.00 14.66 118 CYS A N 1
ATOM 832 C CA . CYS A 1 118 ? 27.893 -24.526 -2.295 1.00 15.05 118 CYS A CA 1
ATOM 833 C C . CYS A 1 118 ? 28.108 -24.242 -3.778 1.00 14.33 118 CYS A C 1
ATOM 834 O O . CYS A 1 118 ? 29.223 -24.405 -4.308 1.00 17.22 118 CYS A O 1
ATOM 837 N N . ILE A 1 119 ? 27.062 -23.747 -4.409 1.00 16.05 119 ILE A N 1
ATOM 838 C CA . ILE A 1 119 ? 27.115 -23.278 -5.829 1.00 17.01 119 ILE A CA 1
ATOM 839 C C . ILE A 1 119 ? 26.708 -21.802 -5.923 1.00 16.80 119 ILE A C 1
ATOM 840 O O . ILE A 1 119 ? 27.231 -21.095 -6.779 1.00 17.19 119 ILE A O 1
ATOM 845 N N . THR A 1 120 ? 25.732 -21.355 -5.086 1.00 16.59 120 THR A N 1
ATOM 846 C CA . THR A 1 120 ? 25.210 -19.963 -5.113 1.00 18.44 120 THR A CA 1
ATOM 847 C C . THR A 1 120 ? 26.284 -18.901 -5.232 1.00 19.73 120 THR A C 1
ATOM 848 O O . THR A 1 120 ? 27.280 -18.931 -4.510 1.00 18.62 120 THR A O 1
ATOM 852 N N . ASN A 1 121 ? 26.042 -17.928 -6.101 1.00 20.78 121 ASN A N 1
ATOM 853 C CA . ASN A 1 121 ? 26.948 -16.820 -6.290 1.00 21.12 121 ASN A CA 1
ATOM 854 C C . ASN A 1 121 ? 26.669 -15.678 -5.340 1.00 22.77 121 ASN A C 1
ATOM 855 O O . ASN A 1 121 ? 25.505 -15.489 -4.948 1.00 25.87 121 ASN A O 1
ATOM 860 N N . PRO A 1 122 ? 27.673 -14.820 -5.090 1.00 24.70 122 PRO A N 1
ATOM 861 C CA . PRO A 1 122 ? 29.061 -14.959 -5.571 1.00 25.19 122 PRO A CA 1
ATOM 862 C C . PRO A 1 122 ? 29.804 -15.997 -4.730 1.00 25.38 122 PRO A C 1
ATOM 863 O O . PRO A 1 122 ? 29.946 -15.842 -3.532 1.00 27.66 122 PRO A O 1
ATOM 867 N N . LEU A 1 123 ? 30.259 -17.043 -5.389 1.00 25.92 123 LEU A N 1
ATOM 868 C CA . LEU A 1 123 ? 30.611 -18.279 -4.763 1.00 21.82 123 LEU A CA 1
ATOM 869 C C . LEU A 1 123 ? 31.659 -18.142 -3.650 1.00 23.45 123 LEU A C 1
ATOM 870 O O . LEU A 1 123 ? 31.450 -18.703 -2.596 1.00 23.99 123 LEU A O 1
ATOM 875 N N . ASP A 1 124 ? 32.755 -17.425 -3.879 1.00 30.41 124 ASP A N 1
ATOM 876 C CA A ASP A 1 124 ? 33.841 -17.525 -2.880 0.50 31.52 124 ASP A CA 1
ATOM 877 C CA B ASP A 1 124 ? 33.852 -17.242 -2.879 0.50 32.55 124 ASP A CA 1
ATOM 878 C C . ASP A 1 124 ? 33.321 -16.882 -1.535 1.00 31.72 124 ASP A C 1
ATOM 879 O O . ASP A 1 124 ? 33.712 -17.367 -0.484 1.00 30.55 124 ASP A O 1
ATOM 888 N N . ALA A 1 125 ? 32.410 -15.921 -1.588 1.00 32.41 125 ALA A N 1
ATOM 889 C CA . ALA A 1 125 ? 31.811 -15.355 -0.401 1.00 33.70 125 ALA A CA 1
ATOM 890 C C . ALA A 1 125 ? 30.703 -16.212 0.115 1.00 28.33 125 ALA A C 1
ATOM 891 O O . ALA A 1 125 ? 30.615 -16.383 1.310 1.00 26.29 125 ALA A O 1
ATOM 893 N N . MET A 1 126 ? 29.844 -16.756 -0.763 1.00 22.72 126 MET A N 1
ATOM 894 C CA . MET A 1 126 ? 28.726 -17.530 -0.246 1.00 23.16 126 MET A CA 1
ATOM 895 C C . MET A 1 126 ? 29.178 -18.804 0.469 1.00 20.48 126 MET A C 1
ATOM 896 O O . MET A 1 126 ? 28.570 -19.187 1.483 1.00 21.40 126 MET A O 1
ATOM 901 N N . VAL A 1 127 ? 30.236 -19.467 -0.039 1.00 17.70 127 VAL A N 1
ATOM 902 C CA . VAL A 1 127 ? 30.686 -20.675 0.604 1.00 20.84 127 VAL A CA 1
ATOM 903 C C . VAL A 1 127 ? 31.265 -20.364 1.982 1.00 21.08 127 VAL A C 1
ATOM 904 O O . VAL A 1 127 ? 31.014 -21.067 2.959 1.00 20.76 127 VAL A O 1
ATOM 908 N N . TRP A 1 128 ? 32.021 -19.279 2.058 1.00 21.14 128 TRP A N 1
ATOM 909 C CA . TRP A 1 128 ? 32.601 -18.786 3.322 1.00 24.99 128 TRP A CA 1
ATOM 910 C C . TRP A 1 128 ? 31.478 -18.484 4.320 1.00 23.01 128 TRP A C 1
ATOM 911 O O . TRP A 1 128 ? 31.513 -18.913 5.456 1.00 24.13 128 TRP A O 1
ATOM 922 N N . ALA A 1 129 ? 30.470 -17.767 3.853 1.00 24.16 129 ALA A N 1
ATOM 923 C CA . ALA A 1 129 ? 29.322 -17.425 4.704 1.00 28.13 129 ALA A CA 1
ATOM 924 C C . ALA A 1 129 ? 28.543 -18.684 5.171 1.00 25.70 129 ALA A C 1
ATOM 925 O O . ALA A 1 129 ? 28.173 -18.815 6.318 1.00 26.45 129 ALA A O 1
ATOM 927 N N . LEU A 1 130 ? 28.352 -19.623 4.267 1.00 22.72 130 LEU A N 1
ATOM 928 C CA . LEU A 1 130 ? 27.577 -20.810 4.573 1.00 23.08 130 LEU A CA 1
ATOM 929 C C . LEU A 1 130 ? 28.285 -21.662 5.604 1.00 21.02 130 LEU A C 1
ATOM 930 O O . LEU A 1 130 ? 27.642 -22.199 6.493 1.00 23.44 130 LEU A O 1
ATOM 935 N N . GLN A 1 131 ? 29.591 -21.792 5.487 1.00 21.57 131 GLN A N 1
ATOM 936 C CA . GLN A 1 131 ? 30.349 -22.505 6.524 1.00 23.18 131 GLN A CA 1
ATOM 937 C C . GLN A 1 131 ? 30.160 -21.811 7.893 1.00 23.36 131 GLN A C 1
ATOM 938 O O . GLN A 1 131 ? 29.927 -22.480 8.881 1.00 28.41 131 GLN A O 1
ATOM 944 N N . LYS A 1 132 ? 30.264 -20.481 7.929 1.00 23.78 132 LYS A N 1
ATOM 945 C CA . LYS A 1 132 ? 30.160 -19.717 9.171 1.00 25.89 132 LYS A CA 1
ATOM 946 C C . LYS A 1 132 ? 28.760 -19.866 9.759 1.00 27.78 132 LYS A C 1
ATOM 947 O O . LYS A 1 132 ? 28.597 -20.125 10.966 1.00 30.87 132 LYS A O 1
ATOM 953 N N . PHE A 1 133 ? 27.757 -19.727 8.914 1.00 29.27 133 PHE A N 1
ATOM 954 C CA . PHE A 1 133 ? 26.372 -19.846 9.394 1.00 32.27 133 PHE A CA 1
ATOM 955 C C . PHE A 1 133 ? 26.011 -21.254 9.874 1.00 33.05 133 PHE A C 1
ATOM 956 O O . PHE A 1 133 ? 25.342 -21.380 10.885 1.00 36.89 133 PHE A O 1
ATOM 964 N N . SER A 1 134 ? 26.473 -22.283 9.169 1.00 26.11 134 SER A N 1
ATOM 965 C CA . SER A 1 134 ? 26.131 -23.641 9.514 1.00 25.38 134 SER A CA 1
ATOM 966 C C . SER A 1 134 ? 26.960 -24.179 10.671 1.00 24.86 134 SER A C 1
ATOM 967 O O . SER A 1 134 ? 26.488 -25.091 11.387 1.00 28.19 134 SER A O 1
ATOM 970 N N . GLY A 1 135 ? 28.178 -23.657 10.859 1.00 28.50 135 GLY A N 1
ATOM 971 C CA . GLY A 1 135 ? 29.104 -24.184 11.908 1.00 33.89 135 GLY A CA 1
ATOM 972 C C . GLY A 1 135 ? 29.712 -25.551 11.571 1.00 26.37 135 GLY A C 1
ATOM 973 O O . GLY A 1 135 ? 30.354 -26.131 12.383 1.00 26.82 135 GLY A O 1
ATOM 974 N N . LEU A 1 136 ? 29.494 -26.078 10.361 1.00 26.58 136 LEU A N 1
ATOM 975 C CA . LEU A 1 136 ? 30.025 -27.385 9.998 1.00 24.20 136 LEU A CA 1
ATOM 976 C C . LEU A 1 136 ? 31.535 -27.317 9.901 1.00 22.79 136 LEU A C 1
ATOM 977 O O . LEU A 1 136 ? 32.134 -26.272 9.717 1.00 22.00 136 LEU A O 1
ATOM 982 N N . PRO A 1 137 ? 32.178 -28.458 10.016 1.00 22.39 137 PRO A N 1
ATOM 983 C CA . PRO A 1 137 ? 33.623 -28.437 9.926 1.00 22.29 137 PRO A CA 1
ATOM 984 C C . PRO A 1 137 ? 34.058 -27.901 8.570 1.00 20.98 137 PRO A C 1
ATOM 985 O O . PRO A 1 137 ? 33.426 -28.226 7.558 1.00 20.52 137 PRO A O 1
ATOM 989 N N . THR A 1 138 ? 35.141 -27.136 8.537 1.00 20.46 138 THR A N 1
ATOM 990 C CA . THR A 1 138 ? 35.581 -26.490 7.326 1.00 21.07 138 THR A CA 1
ATOM 991 C C . THR A 1 138 ? 35.908 -27.505 6.186 1.00 19.05 138 THR A C 1
ATOM 992 O O . THR A 1 138 ? 35.646 -27.222 5.049 1.00 20.46 138 THR A O 1
ATOM 996 N N . ASN A 1 139 ? 36.405 -28.694 6.545 1.00 17.92 139 ASN A N 1
ATOM 997 C CA . ASN A 1 139 ? 36.646 -29.737 5.573 1.00 19.01 139 ASN A CA 1
ATOM 998 C C . ASN A 1 139 ? 35.409 -30.403 5.011 1.00 17.55 139 ASN A C 1
ATOM 999 O O . ASN A 1 139 ? 35.527 -31.202 4.084 1.00 19.38 139 ASN A O 1
ATOM 1004 N N . LYS A 1 140 ? 34.250 -30.056 5.531 1.00 18.66 140 LYS A N 1
ATOM 1005 C CA . LYS A 1 140 ? 32.977 -30.616 5.079 1.00 18.17 140 LYS A CA 1
ATOM 1006 C C . LYS A 1 140 ? 32.125 -29.612 4.336 1.00 16.23 140 LYS A C 1
ATOM 1007 O O . LYS A 1 140 ? 31.000 -29.922 3.976 1.00 17.61 140 LYS A O 1
ATOM 1013 N N . VAL A 1 141 ? 32.678 -28.425 4.038 1.00 16.99 141 VAL A N 1
ATOM 1014 C CA . VAL A 1 141 ? 31.990 -27.414 3.259 1.00 16.35 141 VAL A CA 1
ATOM 1015 C C . VAL A 1 141 ? 32.962 -26.961 2.185 1.00 18.76 141 VAL A C 1
ATOM 1016 O O . VAL A 1 141 ? 34.041 -26.502 2.497 1.00 20.86 141 VAL A O 1
ATOM 1020 N N . VAL A 1 142 ? 32.520 -27.030 0.928 1.00 15.54 142 VAL A N 1
ATOM 1021 C CA . VAL A 1 142 ? 33.348 -26.647 -0.253 1.00 15.46 142 VAL A CA 1
ATOM 1022 C C . VAL A 1 142 ? 32.458 -25.929 -1.217 1.00 15.48 142 VAL A C 1
ATOM 1023 O O . VAL A 1 142 ? 31.220 -26.074 -1.180 1.00 17.48 142 VAL A O 1
ATOM 1027 N N . GLY A 1 143 ? 33.091 -25.191 -2.121 1.00 16.43 143 GLY A N 1
ATOM 1028 C CA . GLY A 1 143 ? 32.378 -24.551 -3.190 1.00 16.39 143 GLY A CA 1
ATOM 1029 C C . GLY A 1 143 ? 32.756 -25.116 -4.556 1.00 15.73 143 GLY A C 1
ATOM 1030 O O . GLY A 1 143 ? 33.931 -25.424 -4.812 1.00 16.95 143 GLY A O 1
ATOM 1031 N N . MET A 1 144 ? 31.768 -25.254 -5.421 1.00 15.45 144 MET A N 1
ATOM 1032 C CA . MET A 1 144 ? 32.052 -25.609 -6.807 1.00 15.25 144 MET A CA 1
ATOM 1033 C C . MET A 1 144 ? 32.344 -24.306 -7.583 1.00 16.66 144 MET A C 1
ATOM 1034 O O . MET A 1 144 ? 31.506 -23.419 -7.650 1.00 17.10 144 MET A O 1
ATOM 1039 N N . ALA A 1 145 ? 33.497 -24.290 -8.252 1.00 15.22 145 ALA A N 1
ATOM 1040 C CA . ALA A 1 145 ? 33.796 -23.307 -9.251 1.00 15.54 145 ALA A CA 1
ATOM 1041 C C . ALA A 1 145 ? 34.838 -23.840 -10.223 1.00 15.38 145 ALA A C 1
ATOM 1042 O O . ALA A 1 145 ? 34.611 -23.859 -11.436 1.00 15.96 145 ALA A O 1
ATOM 1044 N N . GLY A 1 146 ? 35.995 -24.255 -9.717 1.00 13.82 146 GLY A N 1
ATOM 1045 C CA . GLY A 1 146 ? 37.097 -24.664 -10.590 1.00 14.55 146 GLY A CA 1
ATOM 1046 C C . GLY A 1 146 ? 36.795 -25.818 -11.516 1.00 14.33 146 GLY A C 1
ATOM 1047 O O . GLY A 1 146 ? 37.313 -25.863 -12.642 1.00 15.61 146 GLY A O 1
ATOM 1048 N N . VAL A 1 147 ? 35.986 -26.771 -11.072 1.00 14.25 147 VAL A N 1
ATOM 1049 C CA . VAL A 1 147 ? 35.669 -27.899 -11.935 1.00 13.48 147 VAL A CA 1
ATOM 1050 C C . VAL A 1 147 ? 34.990 -27.413 -13.207 1.00 12.68 147 VAL A C 1
ATOM 1051 O O . VAL A 1 147 ? 35.284 -27.949 -14.307 1.00 14.61 147 VAL A O 1
ATOM 1055 N N . LEU A 1 148 ? 34.123 -26.448 -13.054 1.00 13.44 148 LEU A N 1
ATOM 1056 C CA . LEU A 1 148 ? 33.433 -25.865 -14.205 1.00 14.31 148 LEU A CA 1
ATOM 1057 C C . LEU A 1 148 ? 34.396 -25.195 -15.164 1.00 13.20 148 LEU A C 1
ATOM 1058 O O . LEU A 1 148 ? 34.313 -25.363 -16.376 1.00 14.10 148 LEU A O 1
ATOM 1063 N N . ASP A 1 149 ? 35.283 -24.371 -14.631 1.00 13.09 149 ASP A N 1
ATOM 1064 C CA . ASP A 1 149 ? 36.314 -23.771 -15.471 1.00 13.67 149 ASP A CA 1
ATOM 1065 C C . ASP A 1 149 ? 37.165 -24.830 -16.154 1.00 14.68 149 ASP A C 1
ATOM 1066 O O . ASP A 1 149 ? 37.496 -24.676 -17.358 1.00 14.42 149 ASP A O 1
ATOM 1071 N N . SER A 1 150 ? 37.571 -25.858 -15.408 1.00 14.22 150 SER A N 1
ATOM 1072 C CA . SER A 1 150 ? 38.342 -26.968 -15.965 1.00 13.99 150 SER A CA 1
ATOM 1073 C C . SER A 1 150 ? 37.581 -27.618 -17.111 1.00 13.12 150 SER A C 1
ATOM 1074 O O . SER A 1 150 ? 38.187 -27.994 -18.130 1.00 15.48 150 SER A O 1
ATOM 1077 N N . ALA A 1 151 ? 36.311 -27.876 -16.908 1.00 13.75 151 ALA A N 1
ATOM 1078 C CA . ALA A 1 151 ? 35.477 -28.534 -17.913 1.00 15.66 151 ALA A CA 1
ATOM 1079 C C . ALA A 1 151 ? 35.369 -27.691 -19.187 1.00 13.48 151 ALA A C 1
ATOM 1080 O O . ALA A 1 151 ? 35.568 -28.202 -20.302 1.00 14.47 151 ALA A O 1
ATOM 1082 N N . ARG A 1 152 ? 35.116 -26.400 -19.023 1.00 12.51 152 ARG A N 1
ATOM 1083 C CA . ARG A 1 152 ? 35.035 -25.520 -20.206 1.00 13.52 152 ARG A CA 1
ATOM 1084 C C . ARG A 1 152 ? 36.360 -25.524 -20.960 1.00 13.18 152 ARG A C 1
ATOM 1085 O O . ARG A 1 152 ? 36.378 -25.717 -22.206 1.00 14.73 152 ARG A O 1
ATOM 1093 N N . PHE A 1 153 ? 37.474 -25.329 -20.250 1.00 12.72 153 PHE A N 1
ATOM 1094 C CA . PHE A 1 153 ? 38.779 -25.271 -20.888 1.00 15.08 153 PHE A CA 1
ATOM 1095 C C . PHE A 1 153 ? 39.077 -26.595 -21.597 1.00 14.67 153 PHE A C 1
ATOM 1096 O O . PHE A 1 153 ? 39.556 -26.605 -22.704 1.00 14.49 153 PHE A O 1
ATOM 1104 N N . ARG A 1 154 ? 38.787 -27.720 -20.943 1.00 12.09 154 ARG A N 1
ATOM 1105 C CA . ARG A 1 154 ? 38.932 -29.042 -21.565 1.00 13.47 154 ARG A CA 1
ATOM 1106 C C . ARG A 1 154 ? 38.140 -29.191 -22.856 1.00 13.30 154 ARG A C 1
ATOM 1107 O O . ARG A 1 154 ? 38.687 -29.731 -23.854 1.00 14.61 154 ARG A O 1
ATOM 1115 N N . HIS A 1 155 ? 36.901 -28.690 -22.874 1.00 14.13 155 HIS A N 1
ATOM 1116 C CA . HIS A 1 155 ? 36.120 -28.707 -24.103 1.00 15.35 155 HIS A CA 1
ATOM 1117 C C . HIS A 1 155 ? 36.797 -27.887 -25.228 1.00 12.02 155 HIS A C 1
ATOM 1118 O O . HIS A 1 155 ? 36.998 -28.380 -26.358 1.00 14.51 155 HIS A O 1
ATOM 1125 N N . PHE A 1 156 ? 37.276 -26.703 -24.871 1.00 13.97 156 PHE A N 1
ATOM 1126 C CA . PHE A 1 156 ? 37.913 -25.882 -25.892 1.00 15.10 156 PHE A CA 1
ATOM 1127 C C . PHE A 1 156 ? 39.222 -26.541 -26.416 1.00 15.46 156 PHE A C 1
ATOM 1128 O O . PHE A 1 156 ? 39.516 -26.555 -27.623 1.00 16.06 156 PHE A O 1
ATOM 1136 N N . LEU A 1 157 ? 39.955 -27.150 -25.497 1.00 13.42 157 LEU A N 1
ATOM 1137 C CA . LEU A 1 157 ? 41.217 -27.813 -25.867 1.00 15.13 157 LEU A CA 1
ATOM 1138 C C . LEU A 1 157 ? 40.954 -29.015 -26.753 1.00 14.81 157 LEU A C 1
ATOM 1139 O O . LEU A 1 157 ? 41.686 -29.245 -27.731 1.00 14.90 157 LEU A O 1
ATOM 1144 N N . ALA A 1 158 ? 40.005 -29.843 -26.341 1.00 14.16 158 ALA A N 1
ATOM 1145 C CA .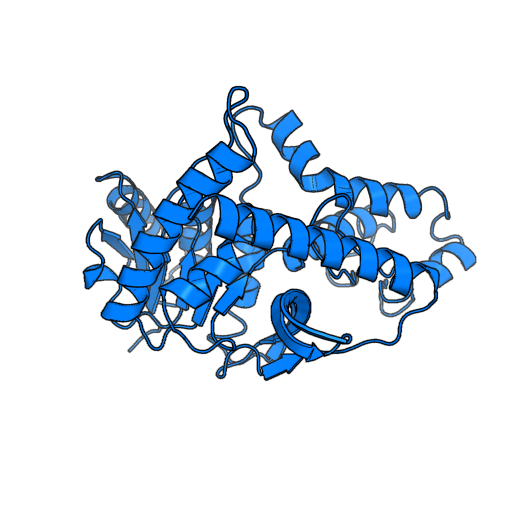 ALA A 1 158 ? 39.731 -31.014 -27.100 1.00 15.14 158 ALA A CA 1
ATOM 1146 C C . ALA A 1 158 ? 39.290 -30.649 -28.555 1.00 17.39 158 ALA A C 1
ATOM 1147 O O . ALA A 1 158 ? 39.678 -31.317 -29.495 1.00 15.68 158 ALA A O 1
ATOM 1149 N N A GLU A 1 159 ? 38.498 -29.591 -28.688 0.50 17.51 159 GLU A N 1
ATOM 1150 N N B GLU A 1 159 ? 38.480 -29.585 -28.689 0.50 16.95 159 GLU A N 1
ATOM 1151 C CA A GLU A 1 159 ? 38.118 -29.101 -29.987 0.50 18.72 159 GLU A CA 1
ATOM 1152 C CA B GLU A 1 159 ? 38.102 -29.041 -29.996 0.50 18.07 159 GLU A CA 1
ATOM 1153 C C A GLU A 1 159 ? 39.325 -28.576 -30.788 0.50 19.85 159 GLU A C 1
ATOM 1154 C C B GLU A 1 159 ? 39.324 -28.568 -30.791 0.50 19.35 159 GLU A C 1
ATOM 1155 O O A GLU A 1 159 ? 39.452 -28.853 -31.980 0.50 20.61 159 GLU A O 1
ATOM 1156 O O B GLU A 1 159 ? 39.459 -28.864 -31.979 0.50 20.32 159 GLU A O 1
ATOM 1167 N N . GLU A 1 160 ? 40.238 -27.891 -30.124 1.00 15.66 160 GLU A N 1
ATOM 1168 C CA . GLU A 1 160 ? 41.386 -27.342 -30.769 1.00 15.80 160 GLU A CA 1
ATOM 1169 C C . GLU A 1 160 ? 42.315 -28.427 -31.317 1.00 15.62 160 GLU A C 1
ATOM 1170 O O . GLU A 1 160 ? 42.836 -28.287 -32.410 1.00 19.17 160 GLU A O 1
ATOM 1176 N N . PHE A 1 161 ? 42.562 -29.444 -30.492 1.00 14.60 161 PHE A N 1
ATOM 1177 C CA . PHE A 1 161 ? 43.528 -30.501 -30.853 1.00 15.10 161 PHE A CA 1
ATOM 1178 C C . PHE A 1 161 ? 42.867 -31.645 -31.615 1.00 16.11 161 PHE A C 1
ATOM 1179 O O . PHE A 1 161 ? 43.513 -32.525 -32.088 1.00 17.04 161 PHE A O 1
ATOM 1187 N N . GLY A 1 162 ? 41.551 -31.657 -31.670 1.00 16.15 162 GLY A N 1
ATOM 1188 C CA . GLY A 1 162 ? 40.850 -32.768 -32.255 1.00 15.68 162 GLY A CA 1
ATOM 1189 C C . GLY A 1 162 ? 41.113 -34.087 -31.594 1.00 16.22 162 GLY A C 1
ATOM 1190 O O . GLY A 1 162 ? 41.410 -35.092 -32.242 1.00 19.34 162 GLY A O 1
ATOM 1191 N N . VAL A 1 163 ? 40.957 -34.098 -30.274 1.00 15.11 163 VAL A N 1
ATOM 1192 C CA . VAL A 1 163 ? 41.157 -35.286 -29.473 1.00 15.41 163 VAL A CA 1
ATOM 1193 C C . VAL A 1 163 ? 40.031 -35.451 -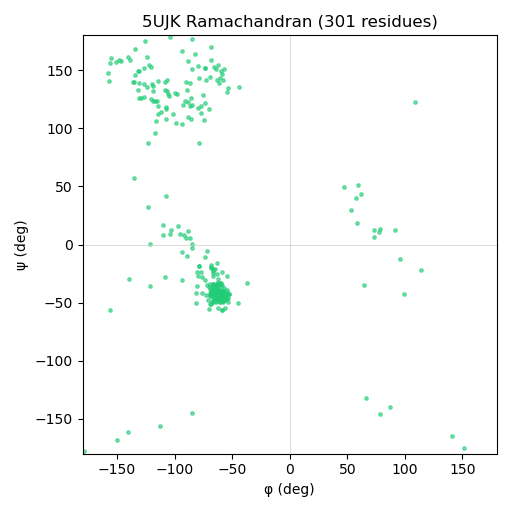28.483 1.00 14.50 163 VAL A C 1
ATOM 1194 O O . VAL A 1 163 ? 39.256 -34.531 -28.244 1.00 15.68 163 VAL A O 1
ATOM 1198 N N . SER A 1 164 ? 39.976 -36.627 -27.859 1.00 12.96 164 SER A N 1
ATOM 1199 C CA . SER A 1 164 ? 38.947 -36.913 -26.893 1.00 14.40 164 SER A CA 1
ATOM 1200 C C . SER A 1 164 ? 39.004 -36.005 -25.678 1.00 15.62 164 SER A C 1
ATOM 1201 O O . SER A 1 164 ? 40.099 -35.706 -25.181 1.00 14.38 164 SER A O 1
ATOM 1204 N N . VAL A 1 165 ? 37.839 -35.604 -25.166 1.00 13.97 165 VAL A N 1
ATOM 1205 C CA . VAL A 1 165 ? 37.828 -34.877 -23.921 1.00 15.66 165 VAL A CA 1
ATOM 1206 C C . VAL A 1 165 ? 38.469 -35.711 -22.773 1.00 14.69 165 VAL A C 1
ATOM 1207 O O . VAL A 1 165 ? 38.937 -35.138 -21.792 1.00 17.91 165 VAL A O 1
ATOM 1211 N N . GLU A 1 166 ? 38.489 -37.044 -22.900 1.00 14.68 166 GLU A N 1
ATOM 1212 C CA . GLU A 1 166 ? 39.004 -37.866 -21.875 1.00 14.16 166 GLU A CA 1
ATOM 1213 C C . GLU A 1 166 ? 40.536 -37.687 -21.658 1.00 12.31 166 GLU A C 1
ATOM 1214 O O . GLU A 1 166 ? 41.053 -37.966 -20.541 1.00 16.02 166 GLU A O 1
ATOM 1220 N N . ASP A 1 167 ? 41.242 -37.241 -22.703 1.00 14.28 167 ASP A N 1
ATOM 1221 C CA . ASP A 1 167 ? 42.695 -37.114 -22.655 1.00 14.64 167 ASP A CA 1
ATOM 1222 C C . ASP A 1 167 ? 43.202 -35.707 -22.481 1.00 14.14 167 ASP A C 1
ATOM 1223 O O . ASP A 1 167 ? 44.391 -35.476 -22.653 1.00 17.32 167 ASP A O 1
ATOM 1228 N N . VAL A 1 168 ? 42.299 -34.780 -22.128 1.00 14.06 168 VAL A N 1
ATOM 1229 C CA . VAL A 1 168 ? 42.704 -33.426 -21.817 1.00 13.82 168 VAL A CA 1
ATOM 1230 C C . VAL A 1 168 ? 42.572 -33.203 -20.294 1.00 15.09 168 VAL A C 1
ATOM 1231 O O . VAL A 1 168 ? 41.574 -33.585 -19.690 1.00 14.89 168 VAL A O 1
ATOM 1235 N N . THR A 1 169 ? 43.558 -32.501 -19.731 1.00 14.00 169 THR A N 1
ATOM 1236 C CA . THR A 1 169 ? 43.536 -32.065 -18.329 1.00 14.08 169 THR A CA 1
ATOM 1237 C C . THR A 1 169 ? 43.709 -30.563 -18.316 1.00 14.90 169 THR A C 1
ATOM 1238 O O . THR A 1 169 ? 44.587 -30.050 -19.032 1.00 15.68 169 THR A O 1
ATOM 1242 N N . ALA A 1 170 ? 42.905 -29.858 -17.509 1.00 15.36 170 ALA A N 1
ATOM 1243 C CA . ALA A 1 170 ? 43.017 -28.421 -17.299 1.00 15.11 170 ALA A CA 1
ATOM 1244 C C . ALA A 1 170 ? 43.309 -28.161 -15.845 1.00 17.25 170 ALA A C 1
ATOM 1245 O O . ALA A 1 170 ? 42.683 -28.715 -14.958 1.00 28.40 170 ALA A O 1
ATOM 1247 N N . PHE A 1 171 ? 44.302 -27.316 -15.577 1.00 13.53 171 PHE A N 1
ATOM 1248 C CA . PHE A 1 171 ? 44.668 -26.952 -14.216 1.00 14.98 171 PHE A CA 1
ATOM 1249 C C . PHE A 1 171 ? 44.314 -25.487 -14.014 1.00 14.25 171 PHE A C 1
ATOM 1250 O O . PHE A 1 171 ? 44.909 -24.534 -14.635 1.00 15.86 171 PHE A O 1
ATOM 1258 N N . VAL A 1 172 ? 43.358 -25.304 -13.128 1.00 16.13 172 VAL A N 1
ATOM 1259 C CA . VAL A 1 172 ? 42.861 -23.944 -12.789 1.00 16.15 172 VAL A CA 1
ATOM 1260 C C . VAL A 1 172 ? 42.723 -23.786 -11.296 1.00 17.73 172 VAL A C 1
ATOM 1261 O O . VAL A 1 172 ? 42.390 -24.725 -10.572 1.00 26.50 172 VAL A O 1
ATOM 1265 N N . LEU A 1 173 ? 43.099 -22.646 -10.807 1.00 14.87 173 LEU A N 1
ATOM 1266 C CA . LEU A 1 173 ? 42.914 -22.297 -9.403 1.00 17.92 173 LEU A CA 1
ATOM 1267 C C . LEU A 1 173 ? 42.168 -20.977 -9.315 1.00 15.71 173 LEU A C 1
ATOM 1268 O O . LEU A 1 173 ? 41.858 -20.352 -10.341 1.00 16.78 173 LEU A O 1
ATOM 1273 N N . GLY A 1 174 ? 41.841 -20.570 -8.083 1.00 18.25 174 GLY A N 1
ATOM 1274 C CA . GLY A 1 174 ? 41.180 -19.286 -7.908 1.00 19.88 174 GLY A CA 1
ATOM 1275 C C . GLY A 1 174 ? 39.721 -19.353 -8.228 1.00 19.48 174 GLY A C 1
ATOM 1276 O O . GLY A 1 174 ? 39.099 -20.359 -7.964 1.00 23.08 174 GLY A O 1
ATOM 1277 N N . GLY A 1 175 ? 39.177 -18.270 -8.771 1.00 19.60 175 GLY A N 1
ATOM 1278 C CA . GLY A 1 175 ? 37.737 -18.151 -9.072 1.00 20.82 175 GLY A CA 1
ATOM 1279 C C . GLY A 1 175 ? 37.502 -18.093 -10.555 1.00 18.74 175 GLY A C 1
ATOM 1280 O O . GLY A 1 175 ? 38.269 -18.617 -11.345 1.00 19.95 175 GLY A O 1
ATOM 1281 N N . HIS A 1 176 ? 36.375 -17.508 -10.942 1.00 18.35 176 HIS A N 1
ATOM 1282 C CA . HIS A 1 176 ? 36.022 -17.384 -12.344 1.00 18.86 176 HIS A CA 1
ATOM 1283 C C . HIS A 1 176 ? 36.477 -16.046 -12.895 1.00 16.16 176 HIS A C 1
ATOM 1284 O O . HIS A 1 176 ? 36.881 -15.164 -12.115 1.00 19.28 176 HIS A O 1
ATOM 1291 N N . GLY A 1 177 ? 36.467 -15.901 -14.226 1.00 19.37 177 GLY A N 1
ATOM 1292 C CA . GLY A 1 177 ? 36.693 -14.633 -14.835 1.00 20.69 177 GLY A CA 1
ATOM 1293 C C . GLY A 1 177 ? 38.115 -14.111 -14.604 1.00 18.95 177 GLY A C 1
ATOM 1294 O O . GLY A 1 177 ? 39.099 -14.869 -14.729 1.00 20.22 177 GLY A O 1
ATOM 1295 N N . ASP A 1 178 ? 38.199 -12.848 -14.192 1.00 20.57 178 ASP A N 1
ATOM 1296 C CA . ASP A 1 178 ? 39.500 -12.235 -13.941 1.00 24.28 178 ASP A CA 1
ATOM 1297 C C . ASP A 1 178 ? 40.199 -12.894 -12.740 1.00 23.93 178 ASP A C 1
ATOM 1298 O O . ASP A 1 178 ? 41.394 -12.770 -12.601 1.00 23.15 178 ASP A O 1
ATOM 1303 N N . ASP A 1 179 ? 39.429 -13.561 -11.864 1.00 19.72 179 ASP A N 1
ATOM 1304 C CA . ASP A 1 179 ? 39.997 -14.253 -10.713 1.00 19.44 179 ASP A CA 1
ATOM 1305 C C . ASP A 1 179 ? 40.490 -15.649 -11.005 1.00 18.99 179 ASP A C 1
ATOM 1306 O O . ASP A 1 179 ? 41.045 -16.284 -10.120 1.00 18.33 179 ASP A O 1
ATOM 1311 N N . MET A 1 180 ? 40.312 -16.132 -12.234 1.00 18.65 180 MET A N 1
ATOM 1312 C CA . MET A 1 180 ? 40.833 -17.465 -12.579 1.00 18.49 180 MET A CA 1
ATOM 1313 C C . MET A 1 180 ? 42.348 -17.441 -12.709 1.00 18.37 180 MET A C 1
ATOM 1314 O O . MET A 1 180 ? 42.922 -16.475 -13.181 1.00 18.85 180 MET A O 1
ATOM 1319 N N . VAL A 1 181 ? 42.996 -18.497 -12.247 1.00 16.76 181 VAL A N 1
ATOM 1320 C CA . VAL A 1 181 ? 44.444 -18.643 -12.307 1.00 18.03 181 VAL A CA 1
ATOM 1321 C C . VAL A 1 181 ? 44.723 -19.947 -13.067 1.00 18.64 181 VAL A C 1
ATOM 1322 O O . VAL A 1 181 ? 44.847 -20.991 -12.482 1.00 18.28 181 VAL A O 1
ATOM 1326 N N . PRO A 1 182 ? 44.796 -19.872 -14.378 1.00 17.97 182 PRO A N 1
ATOM 1327 C CA . PRO A 1 182 ? 45.139 -21.042 -15.169 1.00 18.78 182 PRO A CA 1
ATOM 1328 C C . PRO A 1 182 ? 46.622 -21.301 -15.135 1.00 15.04 182 PRO A C 1
ATOM 1329 O O . PRO A 1 182 ? 47.454 -20.331 -15.118 1.00 17.83 182 PRO A O 1
ATOM 1333 N N . LEU A 1 183 ? 46.992 -22.584 -15.111 1.00 15.83 183 LEU A N 1
ATOM 1334 C CA . LEU A 1 183 ? 48.403 -22.977 -15.342 1.00 17.05 183 LEU A CA 1
ATOM 1335 C C . LEU A 1 183 ? 48.384 -23.828 -16.607 1.00 15.73 183 LEU A C 1
ATOM 1336 O O . LEU A 1 183 ? 48.174 -25.078 -16.579 1.00 16.14 183 LEU A O 1
ATOM 1341 N N . THR A 1 184 ? 48.662 -23.206 -17.749 1.00 15.16 184 THR A N 1
ATOM 1342 C CA . THR A 1 184 ? 48.712 -23.951 -19.006 1.00 14.32 184 THR A CA 1
ATOM 1343 C C . THR A 1 184 ? 49.835 -25.011 -18.967 1.00 12.92 184 THR A C 1
ATOM 1344 O O . THR A 1 184 ? 49.711 -26.024 -19.677 1.00 15.43 184 THR A O 1
ATOM 1348 N N . ARG A 1 185 ? 50.915 -24.756 -18.209 1.00 16.07 185 ARG A N 1
ATOM 1349 C CA . ARG A 1 185 ? 51.972 -25.763 -18.102 1.00 15.74 185 ARG A CA 1
ATOM 1350 C C . ARG A 1 185 ? 51.593 -27.020 -17.357 1.00 15.36 185 ARG A C 1
ATOM 1351 O O . ARG A 1 185 ? 52.310 -28.028 -17.490 1.00 17.63 185 ARG A O 1
ATOM 1359 N N . TYR A 1 186 ? 50.493 -26.972 -16.552 1.00 15.23 186 TYR A N 1
ATOM 1360 C CA . TYR A 1 186 ? 49.998 -28.123 -15.858 1.00 14.54 186 TYR A CA 1
ATOM 1361 C C . TYR A 1 186 ? 48.663 -28.571 -16.458 1.00 13.81 186 TYR A C 1
ATOM 1362 O O . TYR A 1 186 ? 47.952 -29.375 -15.887 1.00 14.58 186 TYR A O 1
ATOM 1371 N N . SER A 1 187 ? 48.393 -28.074 -17.663 1.00 14.97 187 SER A N 1
ATOM 1372 C CA . SER A 1 187 ? 47.286 -28.513 -18.475 1.00 12.73 187 SER A CA 1
ATOM 1373 C C . SER A 1 187 ? 47.873 -29.354 -19.595 1.00 11.94 187 SER A C 1
ATOM 1374 O O . SER A 1 187 ? 48.939 -29.028 -20.098 1.00 13.49 187 SER A O 1
ATOM 1377 N N . THR A 1 188 ? 47.221 -30.459 -20.007 1.00 13.63 188 THR A N 1
ATOM 1378 C CA . THR A 1 188 ? 47.883 -31.415 -20.847 1.00 14.62 188 THR A CA 1
ATOM 1379 C C . THR A 1 188 ? 46.918 -32.095 -21.841 1.00 14.44 188 THR A C 1
ATOM 1380 O O . THR A 1 188 ? 45.722 -32.105 -21.648 1.00 15.49 188 THR A O 1
ATOM 1384 N N . VAL A 1 189 ? 47.512 -32.612 -22.909 1.00 14.81 189 VAL A N 1
ATOM 1385 C CA . VAL A 1 189 ? 46.887 -33.611 -23.743 1.00 14.41 189 VAL A CA 1
ATOM 1386 C C . VAL A 1 189 ? 47.722 -34.857 -23.568 1.00 15.25 189 VAL A C 1
ATOM 1387 O O . VAL A 1 189 ? 48.908 -34.872 -23.915 1.00 14.82 189 VAL A O 1
ATOM 1391 N N . ALA A 1 190 ? 47.121 -35.910 -23.072 1.00 16.47 190 ALA A N 1
ATOM 1392 C CA . ALA A 1 190 ? 47.839 -37.182 -22.856 1.00 18.71 190 ALA A CA 1
ATOM 1393 C C . ALA A 1 190 ? 49.121 -37.052 -22.036 1.00 17.07 190 ALA A C 1
ATOM 1394 O O . ALA A 1 190 ? 50.072 -37.831 -22.187 1.00 20.03 190 ALA A O 1
ATOM 1396 N N . GLY A 1 191 ? 49.132 -36.070 -21.140 1.00 14.88 191 GLY A N 1
ATOM 1397 C CA . GLY A 1 191 ? 50.329 -35.875 -20.312 1.00 14.43 191 GLY A CA 1
ATOM 1398 C C . GLY A 1 191 ? 51.286 -34.825 -20.863 1.00 14.91 191 GLY A C 1
ATOM 1399 O O . GLY A 1 191 ? 52.158 -34.387 -20.136 1.00 16.22 191 GLY A O 1
ATOM 1400 N N . VAL A 1 192 ? 51.103 -34.373 -22.118 1.00 13.58 192 VAL A N 1
ATOM 1401 C CA . VAL A 1 192 ? 51.984 -33.418 -22.676 1.00 13.77 192 VAL A CA 1
ATOM 1402 C C . VAL A 1 192 ? 51.454 -32.026 -22.389 1.00 11.92 192 VAL A C 1
ATOM 1403 O O . VAL A 1 192 ? 50.342 -31.701 -22.731 1.00 15.02 192 VAL A O 1
ATOM 1407 N N . PRO A 1 193 ? 52.263 -31.173 -21.749 1.00 13.44 193 PRO A N 1
ATOM 1408 C CA . PRO A 1 193 ? 51.733 -29.883 -21.336 1.00 13.56 193 PRO A CA 1
ATOM 1409 C C . PRO A 1 193 ? 51.369 -29.001 -22.543 1.00 16.05 193 PRO A C 1
ATOM 1410 O O . PRO A 1 193 ? 52.015 -29.087 -23.607 1.00 14.29 193 PRO A O 1
ATOM 1414 N N . LEU A 1 194 ? 50.416 -28.105 -22.365 1.00 15.05 194 LEU A N 1
ATOM 1415 C CA . LEU A 1 194 ? 49.972 -27.251 -23.485 1.00 17.21 194 LEU A CA 1
ATOM 1416 C C . LEU A 1 194 ? 51.108 -26.404 -24.023 1.00 16.10 194 LEU A C 1
ATOM 1417 O O . LEU A 1 194 ? 51.193 -26.146 -25.220 1.00 16.00 194 LEU A O 1
ATOM 1422 N N . THR A 1 195 ? 52.021 -25.993 -23.128 1.00 14.79 195 THR A N 1
ATOM 1423 C CA . THR A 1 195 ? 53.165 -25.185 -23.487 1.00 15.63 195 THR A CA 1
ATOM 1424 C C . THR A 1 195 ? 54.069 -25.963 -24.407 1.00 14.81 195 THR A C 1
ATOM 1425 O O . THR A 1 195 ? 54.653 -25.399 -25.333 1.00 18.23 195 THR A O 1
ATOM 1429 N N . ASP A 1 196 ? 54.204 -27.277 -24.175 1.00 14.51 196 ASP A N 1
ATOM 1430 C CA . ASP A 1 196 ? 54.953 -28.121 -25.106 1.00 14.83 196 ASP A CA 1
ATOM 1431 C C . ASP A 1 196 ? 54.214 -28.401 -26.416 1.00 14.69 196 ASP A C 1
ATOM 1432 O O . ASP A 1 196 ? 54.874 -28.555 -27.453 1.00 15.82 196 ASP A O 1
ATOM 1437 N N . LEU A 1 197 ? 52.881 -28.453 -26.380 1.00 14.77 197 LEU A N 1
ATOM 1438 C CA . LEU A 1 197 ? 52.117 -28.643 -27.589 1.00 14.39 197 LEU A CA 1
ATOM 1439 C C . LEU A 1 197 ? 52.252 -27.424 -28.536 1.00 13.72 197 LEU A C 1
ATOM 1440 O O . LEU A 1 197 ? 52.260 -27.565 -29.770 1.00 16.29 197 LEU A O 1
ATOM 1445 N N . VAL A 1 198 ? 52.374 -26.224 -27.982 1.00 15.40 198 VAL A N 1
ATOM 1446 C CA . VAL A 1 198 ? 52.684 -25.062 -28.799 1.00 16.04 198 VAL A CA 1
ATOM 1447 C C . VAL A 1 198 ? 54.046 -25.266 -29.469 1.00 14.54 198 VAL A C 1
ATOM 1448 O O . VAL A 1 198 ? 54.171 -25.055 -30.685 1.00 15.91 198 VAL A O 1
ATOM 1452 N N . LYS A 1 199 ? 55.042 -25.740 -28.737 1.00 13.59 199 LYS A N 1
ATOM 1453 C CA . LYS A 1 199 ? 56.386 -25.957 -29.340 1.00 15.59 199 LYS A CA 1
ATOM 1454 C C . LYS A 1 199 ? 56.361 -27.001 -30.434 1.00 17.25 199 LYS A C 1
ATOM 1455 O O . LYS A 1 199 ? 57.126 -26.916 -31.396 1.00 16.93 199 LYS A O 1
ATOM 1461 N N . LEU A 1 200 ? 55.520 -28.006 -30.251 1.00 15.61 200 LEU A N 1
ATOM 1462 C CA . LEU A 1 200 ? 55.325 -29.044 -31.273 1.00 14.78 200 LEU A CA 1
ATOM 1463 C C . LEU A 1 200 ? 54.517 -28.569 -32.490 1.00 15.33 200 LEU A C 1
ATOM 1464 O O . LEU A 1 200 ? 54.389 -29.317 -33.513 1.00 17.75 200 LEU A O 1
ATOM 1469 N N . GLY A 1 201 ? 53.926 -27.389 -32.376 1.00 16.65 201 GLY A N 1
ATOM 1470 C CA . GLY A 1 201 ? 53.072 -26.879 -33.431 1.00 18.30 201 GLY A CA 1
ATOM 1471 C C . GLY A 1 201 ? 51.675 -27.472 -33.491 1.00 14.61 201 GLY A C 1
ATOM 1472 O O . GLY A 1 201 ? 50.909 -27.178 -34.459 1.00 18.34 201 GLY A O 1
ATOM 1473 N N . TRP A 1 202 ? 51.266 -28.227 -32.462 1.00 15.87 202 TRP A N 1
ATOM 1474 C CA . TRP A 1 202 ? 49.896 -28.691 -32.385 1.00 15.92 202 TRP A CA 1
ATOM 1475 C C . TRP A 1 202 ? 48.886 -27.600 -32.176 1.00 17.09 202 TRP A C 1
ATOM 1476 O O . TRP A 1 202 ? 47.702 -27.792 -32.507 1.00 17.56 202 TRP A O 1
ATOM 1487 N N . THR A 1 203 ? 49.326 -26.461 -31.638 1.00 16.75 203 THR A N 1
ATOM 1488 C CA . THR A 1 203 ? 48.535 -25.266 -31.631 1.00 19.01 203 THR A CA 1
ATOM 1489 C C . THR A 1 203 ? 49.464 -24.114 -31.665 1.00 17.34 203 THR A C 1
ATOM 1490 O O . THR A 1 203 ? 50.643 -24.283 -31.860 1.00 17.64 203 THR A O 1
ATOM 1494 N N . THR A 1 204 ? 48.929 -22.912 -31.415 1.00 16.24 204 THR A N 1
ATOM 1495 C CA . THR A 1 204 ? 49.749 -21.689 -31.392 1.00 16.57 204 THR A CA 1
ATOM 1496 C C . THR A 1 204 ? 49.569 -20.998 -30.038 1.00 15.62 204 THR A C 1
ATOM 1497 O O . THR A 1 204 ? 48.556 -21.196 -29.375 1.00 16.31 204 THR A O 1
ATOM 1501 N N . GLN A 1 205 ? 50.501 -20.126 -29.708 1.00 16.60 205 GLN A N 1
ATOM 1502 C CA . GLN A 1 205 ? 50.394 -19.348 -28.488 1.00 16.08 205 GLN A CA 1
ATOM 1503 C C . GLN A 1 205 ? 49.118 -18.513 -28.477 1.00 17.28 205 GLN A C 1
ATOM 1504 O O . GLN A 1 205 ? 48.412 -18.429 -27.476 1.00 17.42 205 GLN A O 1
ATOM 1510 N N . GLU A 1 206 ? 48.841 -17.888 -29.607 1.00 16.89 206 GLU A N 1
ATOM 1511 C CA . GLU A 1 206 ? 47.633 -17.060 -29.744 1.00 17.84 206 GLU A CA 1
ATOM 1512 C C . GLU A 1 206 ? 46.361 -17.847 -29.511 1.00 15.35 206 GLU A C 1
ATOM 1513 O O . GLU A 1 206 ? 45.441 -17.361 -28.844 1.00 17.71 206 GLU A O 1
ATOM 1519 N N . LYS A 1 207 ? 46.280 -19.044 -30.080 1.00 16.62 207 LYS A N 1
ATOM 1520 C CA A LYS A 1 207 ? 45.096 -19.886 -29.892 0.50 16.77 207 LYS A CA 1
ATOM 1521 C CA B LYS A 1 207 ? 45.097 -19.889 -29.889 0.50 16.76 207 LYS A CA 1
ATOM 1522 C C . LYS A 1 207 ? 44.970 -20.340 -28.437 1.00 16.87 207 LYS A C 1
ATOM 1523 O O . LYS A 1 207 ? 43.849 -20.392 -27.887 1.00 16.38 207 LYS A O 1
ATOM 1534 N N . LEU A 1 208 ? 46.086 -20.636 -27.818 1.00 16.11 208 LEU A N 1
ATOM 1535 C CA . LEU A 1 208 ? 46.097 -21.028 -26.429 1.00 15.98 208 LEU A CA 1
ATOM 1536 C C . LEU A 1 208 ? 45.619 -19.876 -25.559 1.00 17.43 208 LEU A C 1
ATOM 1537 O O . LEU A 1 208 ? 44.750 -20.071 -24.708 1.00 17.06 208 LEU A O 1
ATOM 1542 N N . ASP A 1 209 ? 46.172 -18.700 -25.757 1.00 17.31 209 ASP A N 1
ATOM 1543 C CA . ASP A 1 209 ? 45.738 -17.526 -25.005 1.00 14.03 209 ASP A CA 1
ATOM 1544 C C . ASP A 1 209 ? 44.267 -17.266 -25.188 1.00 16.60 209 ASP A C 1
ATOM 1545 O O . ASP A 1 209 ? 43.566 -16.887 -24.240 1.00 16.82 209 ASP A O 1
ATOM 1550 N N . ALA A 1 210 ? 43.759 -17.501 -26.395 1.00 15.22 210 ALA A N 1
ATOM 1551 C CA . ALA A 1 210 ? 42.348 -17.208 -26.667 1.00 17.96 210 ALA A CA 1
ATOM 1552 C C . ALA A 1 210 ? 41.497 -18.214 -25.972 1.00 15.51 210 ALA A C 1
ATOM 1553 O O . ALA A 1 210 ? 40.431 -17.863 -25.472 1.00 16.16 210 ALA A O 1
ATOM 1555 N N . MET A 1 211 ? 41.965 -19.465 -25.884 1.00 16.23 211 MET A N 1
ATOM 1556 C CA . MET A 1 211 ? 41.179 -20.454 -25.116 1.00 16.04 211 MET A CA 1
ATOM 1557 C C . MET A 1 211 ? 41.147 -20.160 -23.610 1.00 15.88 211 MET A C 1
ATOM 1558 O O . MET A 1 211 ? 40.112 -20.378 -22.944 1.00 16.28 211 MET A O 1
ATOM 1563 N N . VAL A 1 212 ? 42.254 -19.674 -23.074 1.00 15.37 212 VAL A N 1
ATOM 1564 C CA . VAL A 1 212 ? 42.294 -19.230 -21.674 1.00 15.43 212 VAL A CA 1
ATOM 1565 C C . VAL A 1 212 ? 41.303 -18.096 -21.441 1.00 16.03 212 VAL A C 1
ATOM 1566 O O . VAL A 1 212 ? 40.489 -18.164 -20.498 1.00 16.24 212 VAL A O 1
ATOM 1570 N N . GLU A 1 213 ? 41.286 -17.096 -22.350 1.00 15.67 213 GLU A N 1
ATOM 1571 C CA . GLU A 1 213 ? 40.397 -15.965 -22.216 1.00 16.06 213 GLU A CA 1
ATOM 1572 C C . GLU A 1 213 ? 38.941 -16.434 -22.353 1.00 17.34 213 GLU A C 1
ATOM 1573 O O . GLU A 1 213 ? 38.055 -15.991 -21.650 1.00 16.33 213 GLU A O 1
ATOM 1579 N N . ARG A 1 214 ? 38.694 -17.362 -23.265 1.00 15.06 214 ARG A N 1
ATOM 1580 C CA . ARG A 1 214 ? 37.351 -17.865 -23.481 1.00 14.97 214 ARG A CA 1
ATOM 1581 C C . ARG A 1 214 ? 36.848 -18.571 -22.196 1.00 16.07 214 ARG A C 1
ATOM 1582 O O . ARG A 1 214 ? 35.688 -18.494 -21.815 1.00 17.04 214 ARG A O 1
ATOM 1590 N N . THR A 1 215 ? 37.765 -19.224 -21.486 1.00 14.71 215 THR A N 1
ATOM 1591 C CA . THR A 1 215 ? 37.411 -19.841 -20.234 1.00 14.53 215 THR A CA 1
ATOM 1592 C C . THR A 1 215 ? 37.094 -18.789 -19.195 1.00 15.65 215 THR A C 1
ATOM 1593 O O . THR A 1 215 ? 36.112 -18.931 -18.448 1.00 16.29 215 THR A O 1
ATOM 1597 N N . ARG A 1 216 ? 37.898 -17.746 -19.109 1.00 17.09 216 ARG A N 1
ATOM 1598 C CA . ARG A 1 216 ? 37.563 -16.658 -18.212 1.00 16.08 216 ARG A CA 1
ATOM 1599 C C . ARG A 1 216 ? 36.167 -16.116 -18.410 1.00 17.17 216 ARG A C 1
ATOM 1600 O O . ARG A 1 216 ? 35.444 -15.818 -17.435 1.00 18.24 216 ARG A O 1
ATOM 1608 N N . LYS A 1 217 ? 35.791 -15.970 -19.673 1.00 17.53 217 LYS A N 1
ATOM 1609 C CA . LYS A 1 217 ? 34.506 -15.386 -20.092 1.00 17.83 217 LYS A CA 1
ATOM 1610 C C . LYS A 1 217 ? 33.400 -16.389 -20.240 1.00 15.81 217 LYS A C 1
ATOM 1611 O O . LYS A 1 217 ? 32.241 -16.034 -20.688 1.00 19.71 217 LYS A O 1
ATOM 1617 N N . GLY A 1 218 ? 33.668 -17.648 -19.863 1.00 15.04 218 GLY A N 1
ATOM 1618 C CA . GLY A 1 218 ? 32.752 -18.714 -20.270 1.00 14.73 218 GLY A CA 1
ATOM 1619 C C . GLY A 1 218 ? 31.364 -18.666 -19.765 1.00 15.53 218 GLY A C 1
ATOM 1620 O O . GLY A 1 218 ? 30.411 -18.988 -20.515 1.00 17.26 218 GLY A O 1
ATOM 1621 N N . GLY A 1 219 ? 31.215 -18.253 -18.509 1.00 17.10 219 GLY A N 1
ATOM 1622 C CA . GLY A 1 219 ? 29.913 -18.104 -17.963 1.00 19.69 219 GLY A CA 1
ATOM 1623 C C . GLY A 1 219 ? 29.101 -17.046 -18.664 1.00 19.48 219 GLY A C 1
ATOM 1624 O O . GLY A 1 219 ? 27.863 -17.229 -18.966 1.00 18.76 219 GLY A O 1
ATOM 1625 N N . GLY A 1 220 ? 29.740 -15.917 -18.949 1.00 20.20 220 GLY A N 1
ATOM 1626 C CA . GLY A 1 220 ? 29.045 -14.847 -19.639 1.00 22.29 220 GLY A CA 1
ATOM 1627 C C . GLY A 1 220 ? 28.661 -15.200 -21.054 1.00 18.60 220 GLY A C 1
ATOM 1628 O O . GLY A 1 220 ? 27.671 -14.717 -21.558 1.00 21.11 220 GLY A O 1
ATOM 1629 N N . GLU A 1 221 ? 29.492 -15.991 -21.719 1.00 17.99 221 GLU A N 1
ATOM 1630 C CA . GLU A 1 221 ? 29.209 -16.465 -23.055 1.00 21.52 221 GLU A CA 1
ATOM 1631 C C . GLU A 1 221 ? 27.877 -17.253 -23.114 1.00 17.00 221 GLU A C 1
ATOM 1632 O O . GLU A 1 221 ? 27.060 -17.023 -24.012 1.00 20.27 221 GLU A O 1
ATOM 1638 N N . ILE A 1 222 ? 27.618 -18.083 -22.094 1.00 16.82 222 ILE A N 1
ATOM 1639 C CA . ILE A 1 222 ? 26.357 -18.807 -22.022 1.00 19.50 222 ILE A CA 1
ATOM 1640 C C . ILE A 1 222 ? 25.201 -17.844 -21.734 1.00 18.12 222 ILE A C 1
ATOM 1641 O O . ILE A 1 222 ? 24.169 -17.920 -22.394 1.00 21.34 222 ILE A O 1
ATOM 1646 N N . VAL A 1 223 ? 25.386 -16.910 -20.811 1.00 18.55 223 VAL A N 1
ATOM 1647 C CA . VAL A 1 223 ? 24.357 -15.921 -20.508 1.00 21.66 223 VAL A CA 1
ATOM 1648 C C . VAL A 1 223 ? 23.968 -15.139 -21.746 1.00 22.18 223 VAL A C 1
ATOM 1649 O O . VAL A 1 223 ? 22.780 -14.918 -22.016 1.00 25.87 223 VAL A O 1
ATOM 1653 N N . ASN A 1 224 ? 24.981 -14.761 -22.516 1.00 23.27 224 ASN A N 1
ATOM 1654 C CA . ASN A 1 224 ? 24.739 -13.968 -23.694 1.00 28.53 224 ASN A CA 1
ATOM 1655 C C . ASN A 1 224 ? 23.956 -14.721 -24.771 1.00 24.38 224 ASN A C 1
ATOM 1656 O O . ASN A 1 224 ? 23.175 -14.100 -25.492 1.00 26.92 224 ASN A O 1
ATOM 1661 N N . LEU A 1 225 ? 24.088 -16.051 -24.783 1.00 24.81 225 LEU A N 1
ATOM 1662 C CA . LEU A 1 225 ? 23.326 -16.899 -25.701 1.00 22.40 225 LEU A CA 1
ATOM 1663 C C . LEU A 1 225 ? 21.898 -17.178 -25.205 1.00 23.94 225 LEU A C 1
ATOM 1664 O O . LEU A 1 225 ? 20.903 -16.964 -25.941 1.00 28.90 225 LEU A O 1
ATOM 1669 N N . LEU A 1 226 ? 21.796 -17.611 -23.955 1.00 24.02 226 LEU A N 1
ATOM 1670 C CA . LEU A 1 226 ? 20.497 -17.951 -23.373 1.00 25.02 226 LEU A CA 1
ATOM 1671 C C . LEU A 1 226 ? 19.625 -16.736 -23.133 1.00 31.21 226 LEU A C 1
ATOM 1672 O O . LEU A 1 226 ? 18.421 -16.836 -23.249 1.00 30.47 226 LEU A O 1
ATOM 1677 N N . LYS A 1 227 ? 20.233 -15.614 -22.741 1.00 30.30 227 LYS A N 1
ATOM 1678 C CA . LYS A 1 227 ? 19.553 -14.378 -22.307 1.00 39.80 227 LYS A CA 1
ATOM 1679 C C . LYS A 1 227 ? 18.681 -14.445 -21.007 1.00 35.95 227 LYS A C 1
ATOM 1680 O O . LYS A 1 227 ? 18.699 -13.511 -20.245 1.00 43.93 227 LYS A O 1
ATOM 1686 N N . THR A 1 228 ? 17.999 -15.554 -20.717 1.00 36.84 228 THR A N 1
ATOM 1687 C CA . THR A 1 228 ? 17.071 -15.624 -19.577 1.00 36.36 228 THR A CA 1
ATOM 1688 C C . THR A 1 228 ? 17.684 -16.155 -1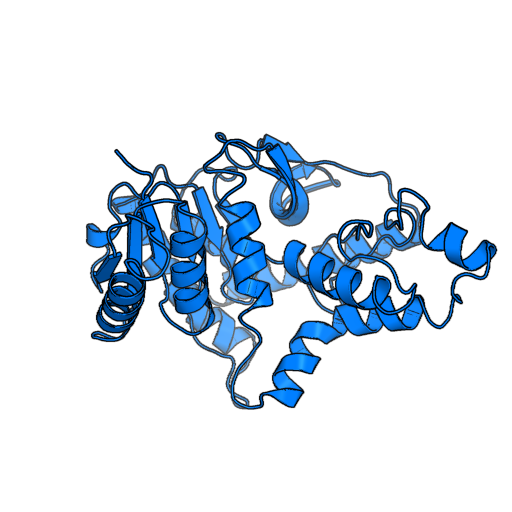8.291 1.00 37.36 228 THR A C 1
ATOM 1689 O O . THR A 1 228 ? 17.021 -16.198 -17.245 1.00 50.00 228 THR A O 1
ATOM 1693 N N . GLY A 1 229 ? 18.922 -16.620 -18.374 1.00 33.02 229 GLY A N 1
ATOM 1694 C CA . GLY A 1 229 ? 19.544 -17.270 -17.237 1.00 30.17 229 GLY A CA 1
ATOM 1695 C C . GLY A 1 229 ? 20.939 -17.664 -17.600 1.00 28.20 229 GLY A C 1
ATOM 1696 O O . GLY A 1 229 ? 21.408 -17.380 -18.736 1.00 27.12 229 GLY A O 1
ATOM 1697 N N . SER A 1 230 ? 21.580 -18.309 -16.625 1.00 24.36 230 SER A N 1
ATOM 1698 C CA . SER A 1 230 ? 22.917 -18.690 -16.760 1.00 23.07 230 SER A CA 1
ATOM 1699 C C . SER A 1 230 ? 23.024 -20.203 -17.034 1.00 21.48 230 SER A C 1
ATOM 1700 O O . SER A 1 230 ? 22.025 -20.938 -17.130 1.00 20.22 230 SER A O 1
ATOM 1703 N N . ALA A 1 231 ? 24.255 -20.638 -17.205 1.00 18.78 231 ALA A N 1
ATOM 1704 C CA . ALA A 1 231 ? 24.546 -22.040 -17.475 1.00 15.74 231 ALA A CA 1
ATOM 1705 C C . ALA A 1 231 ? 24.063 -22.947 -16.350 1.00 17.79 231 ALA A C 1
ATOM 1706 O O . ALA A 1 231 ? 24.027 -22.519 -15.177 1.00 18.11 231 ALA A O 1
ATOM 1708 N N . PHE A 1 232 ? 23.683 -24.171 -16.717 1.00 15.63 232 PHE A N 1
ATOM 1709 C CA . PHE A 1 232 ? 23.265 -25.099 -15.720 1.00 15.60 232 PHE A CA 1
ATOM 1710 C C . PHE A 1 232 ? 23.730 -26.561 -15.900 1.00 12.62 232 PHE A C 1
ATOM 1711 O O . PHE A 1 232 ? 23.858 -27.278 -14.912 1.00 16.74 232 PHE A O 1
ATOM 1719 N N . TYR A 1 233 ? 23.929 -26.998 -17.155 1.00 14.54 233 TYR A N 1
ATOM 1720 C CA . TYR A 1 233 ? 24.330 -28.383 -17.398 1.00 14.66 233 TYR A CA 1
ATOM 1721 C C . TYR A 1 233 ? 25.735 -28.617 -16.927 1.00 13.67 233 TYR A C 1
ATOM 1722 O O . TYR A 1 233 ? 25.980 -29.512 -16.116 1.00 15.35 233 TYR A O 1
ATOM 1731 N N . ALA A 1 234 ? 26.668 -27.770 -17.339 1.00 12.79 234 ALA A N 1
ATOM 1732 C CA . ALA A 1 234 ? 28.056 -27.939 -16.861 1.00 14.28 234 ALA A CA 1
ATOM 1733 C C . ALA A 1 234 ? 28.260 -27.630 -15.380 1.00 15.20 234 ALA A C 1
ATOM 1734 O O . ALA A 1 234 ? 28.957 -28.365 -14.693 1.00 15.57 234 ALA A O 1
ATOM 1736 N N . PRO A 1 235 ? 27.634 -26.549 -14.884 1.00 14.10 235 PRO A N 1
ATOM 1737 C CA . PRO A 1 235 ? 27.669 -26.385 -13.434 1.00 13.11 235 PRO A CA 1
ATOM 1738 C C . PRO A 1 235 ? 27.175 -27.598 -12.642 1.00 14.25 235 PRO A C 1
ATOM 1739 O O . PRO A 1 235 ? 27.841 -28.032 -11.653 1.00 14.50 235 PRO A O 1
ATOM 1743 N N . ALA A 1 236 ? 26.037 -28.171 -13.056 1.00 12.81 236 ALA A N 1
ATOM 1744 C CA . ALA A 1 236 ? 25.499 -29.315 -12.308 1.00 15.28 236 ALA A CA 1
ATOM 1745 C C . ALA A 1 236 ? 26.441 -30.539 -12.408 1.00 14.56 236 ALA A C 1
ATOM 1746 O O . ALA A 1 236 ? 26.700 -31.238 -11.443 1.00 13.86 236 ALA A O 1
ATOM 1748 N N . ALA A 1 237 ? 26.889 -30.845 -13.624 1.00 13.72 237 ALA A N 1
ATOM 1749 C CA . ALA A 1 237 ? 27.843 -31.979 -13.818 1.00 14.66 237 ALA A CA 1
ATOM 1750 C C . ALA A 1 237 ? 29.076 -31.843 -12.936 1.00 15.02 237 ALA A C 1
ATOM 1751 O O . ALA A 1 237 ? 29.529 -32.813 -12.352 1.00 14.05 237 ALA A O 1
ATOM 1753 N N . SER A 1 238 ? 29.574 -30.615 -12.834 1.00 13.65 238 SER A N 1
ATOM 1754 C CA . SER A 1 238 ? 30.761 -30.347 -12.075 1.00 13.38 238 SER A CA 1
ATOM 1755 C C . SER A 1 238 ? 30.541 -30.642 -10.600 1.00 15.09 238 SER A C 1
ATOM 1756 O O . SER A 1 238 ? 31.388 -31.273 -9.933 1.00 15.12 238 SER A O 1
ATOM 1759 N N . ALA A 1 239 ? 29.427 -30.172 -10.060 1.00 13.93 239 ALA A N 1
ATOM 1760 C CA . ALA A 1 239 ? 29.167 -30.441 -8.657 1.00 14.64 239 ALA A CA 1
ATOM 1761 C C . A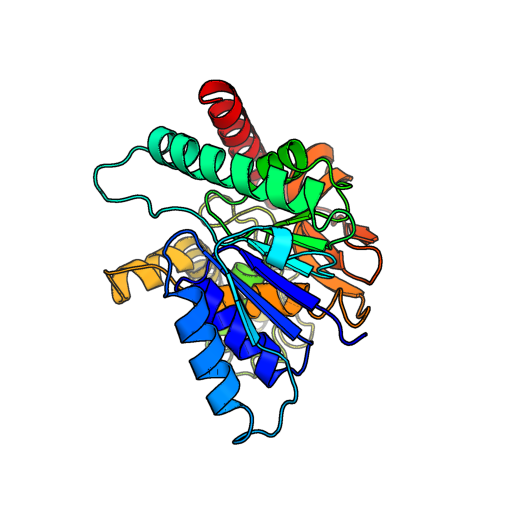LA A 1 239 ? 28.861 -31.879 -8.382 1.00 14.30 239 ALA A C 1
ATOM 1762 O O . ALA A 1 239 ? 29.231 -32.368 -7.313 1.00 15.54 239 ALA A O 1
ATOM 1764 N N . ILE A 1 240 ? 28.201 -32.568 -9.310 1.00 14.16 240 ILE A N 1
ATOM 1765 C CA . ILE A 1 240 ? 27.963 -33.990 -9.123 1.00 14.65 240 ILE A CA 1
ATOM 1766 C C . ILE A 1 240 ? 29.275 -34.782 -9.075 1.00 14.22 240 ILE A C 1
ATOM 1767 O O . ILE A 1 240 ? 29.412 -35.764 -8.309 1.00 15.46 240 ILE A O 1
ATOM 1772 N N . ALA A 1 241 ? 30.296 -34.326 -9.831 1.00 12.93 241 ALA A N 1
ATOM 1773 C CA . ALA A 1 241 ? 31.576 -35.028 -9.765 1.00 14.85 241 ALA A CA 1
ATOM 1774 C C . ALA A 1 241 ? 32.151 -34.941 -8.359 1.00 14.68 241 ALA A C 1
ATOM 1775 O O . ALA A 1 241 ? 32.760 -35.875 -7.836 1.00 15.15 241 ALA A O 1
ATOM 1777 N N . MET A 1 242 ? 32.027 -33.761 -7.785 1.00 14.05 242 MET A N 1
ATOM 1778 C CA . MET A 1 242 ? 32.493 -33.560 -6.415 1.00 15.11 242 MET A CA 1
ATOM 1779 C C . MET A 1 242 ? 31.700 -34.431 -5.434 1.00 14.18 242 MET A C 1
ATOM 1780 O O . MET A 1 242 ? 32.260 -35.069 -4.553 1.00 14.68 242 MET A O 1
ATOM 1785 N N . ALA A 1 243 ? 30.369 -34.410 -5.579 1.00 13.45 243 ALA A N 1
ATOM 1786 C CA . ALA A 1 243 ? 29.533 -35.260 -4.717 1.00 14.93 243 ALA A CA 1
ATOM 1787 C C . ALA A 1 243 ? 29.838 -36.743 -4.805 1.00 15.73 243 ALA A C 1
ATOM 1788 O O . ALA A 1 243 ? 29.890 -37.497 -3.810 1.00 15.68 243 ALA A O 1
ATOM 1790 N N . GLU A 1 244 ? 30.038 -37.204 -6.028 1.00 14.53 244 GLU A N 1
ATOM 1791 C CA A GLU A 1 244 ? 30.322 -38.620 -6.262 0.50 15.58 244 GLU A CA 1
ATOM 1792 C CA B GLU A 1 244 ? 30.310 -38.604 -6.240 0.50 15.48 244 GLU A CA 1
ATOM 1793 C C . GLU A 1 244 ? 31.652 -38.985 -5.626 1.00 16.00 244 GLU A C 1
ATOM 1794 O O . GLU A 1 244 ? 31.805 -40.070 -5.085 1.00 15.39 244 GLU A O 1
ATOM 1805 N N . SER A 1 245 ? 32.626 -38.090 -5.724 1.00 14.28 245 SER A N 1
ATOM 1806 C CA . SER A 1 245 ? 33.912 -38.385 -5.106 1.00 12.75 245 SER A CA 1
ATOM 1807 C C . SER A 1 245 ? 33.790 -38.581 -3.588 1.00 13.77 245 SER A C 1
ATOM 1808 O O . SER A 1 245 ? 34.421 -39.473 -3.031 1.00 15.03 245 SER A O 1
ATOM 1811 N N . TYR A 1 246 ? 32.976 -37.750 -2.952 1.00 13.33 246 TYR A N 1
ATOM 1812 C CA . TYR A 1 246 ? 32.662 -37.945 -1.547 1.00 14.12 246 TYR A CA 1
ATOM 1813 C C . TYR A 1 246 ? 31.945 -39.265 -1.253 1.00 13.87 246 TYR A C 1
ATOM 1814 O O . TYR A 1 246 ? 32.372 -40.044 -0.420 1.00 16.59 246 TYR A O 1
ATOM 1823 N N . LEU A 1 247 ? 30.828 -39.477 -1.958 1.00 13.68 247 LEU A N 1
ATOM 1824 C CA . LEU A 1 247 ? 29.930 -40.606 -1.677 1.00 14.59 247 LEU A CA 1
ATOM 1825 C C . LEU A 1 247 ? 30.619 -41.946 -1.932 1.00 13.24 247 LEU A C 1
ATOM 1826 O O . LEU A 1 247 ? 30.315 -42.912 -1.246 1.00 17.05 247 LEU A O 1
ATOM 1831 N N . ARG A 1 248 ? 31.494 -42.018 -2.949 1.00 15.72 248 ARG A N 1
ATOM 1832 C CA . ARG A 1 248 ? 32.169 -43.258 -3.341 1.00 17.40 248 ARG A CA 1
ATOM 1833 C C . ARG A 1 248 ? 33.614 -43.292 -2.885 1.00 14.37 248 ARG A C 1
ATOM 1834 O O . ARG A 1 248 ? 34.376 -44.181 -3.275 1.00 15.45 248 ARG A O 1
ATOM 1842 N N . ASP A 1 249 ? 33.990 -42.326 -2.060 1.00 15.18 249 ASP A N 1
ATOM 1843 C CA . ASP A 1 249 ? 35.357 -42.218 -1.541 1.00 15.79 249 ASP A CA 1
ATOM 1844 C C . ASP A 1 249 ? 36.386 -42.365 -2.650 1.00 15.58 249 ASP A C 1
ATOM 1845 O O . ASP A 1 249 ? 37.355 -43.125 -2.541 1.00 15.54 249 ASP A O 1
ATOM 1850 N N . LYS A 1 250 ? 36.183 -41.606 -3.747 1.00 14.48 250 LYS A N 1
ATOM 1851 C CA . LYS A 1 250 ? 37.067 -41.796 -4.879 1.00 15.32 250 LYS A CA 1
ATOM 1852 C C . LYS A 1 250 ? 38.416 -41.087 -4.756 1.00 12.52 250 LYS A C 1
ATOM 1853 O O . LYS A 1 250 ? 39.335 -41.506 -5.422 1.00 15.30 250 LYS A O 1
ATOM 1859 N N . LYS A 1 251 ? 38.502 -40.030 -3.952 1.00 13.10 251 LYS A N 1
ATOM 1860 C CA . LYS A 1 251 ? 39.708 -39.288 -3.792 1.00 14.09 251 LYS A CA 1
ATOM 1861 C C . LYS A 1 251 ? 40.127 -38.677 -5.138 1.00 14.23 251 LYS A C 1
ATOM 1862 O O . LYS A 1 251 ? 41.279 -38.518 -5.465 1.00 13.67 251 LYS A O 1
ATOM 1868 N N . ARG A 1 252 ? 39.126 -38.136 -5.817 1.00 12.77 252 ARG A N 1
ATOM 1869 C CA . ARG A 1 252 ? 39.414 -37.286 -6.974 1.00 13.67 252 ARG A CA 1
ATOM 1870 C C . ARG A 1 252 ? 40.153 -36.057 -6.508 1.00 14.34 252 ARG A C 1
ATOM 1871 O O . ARG A 1 252 ? 39.953 -35.606 -5.387 1.00 14.20 252 ARG A O 1
ATOM 1879 N N . VAL A 1 253 ? 40.974 -35.530 -7.410 1.00 13.30 253 VAL A N 1
ATOM 1880 C CA . VAL A 1 253 ? 41.713 -34.288 -7.222 1.00 13.75 253 VAL A CA 1
ATOM 1881 C C . VAL A 1 253 ? 41.038 -33.251 -8.108 1.00 13.90 253 VAL A C 1
ATOM 1882 O O . VAL A 1 253 ? 41.133 -33.323 -9.357 1.00 16.15 253 VAL A O 1
ATOM 1886 N N . LEU A 1 254 ? 40.334 -32.308 -7.485 1.00 14.55 254 LEU A N 1
ATOM 1887 C CA . LEU A 1 254 ? 39.430 -31.431 -8.192 1.00 16.40 254 LEU A CA 1
ATOM 1888 C C . LEU A 1 254 ? 39.649 -30.019 -7.677 1.00 15.63 254 LEU A C 1
ATOM 1889 O O . LEU A 1 254 ? 39.778 -29.823 -6.458 1.00 15.36 254 LEU A O 1
ATOM 1894 N N . PRO A 1 255 ? 39.635 -29.004 -8.560 1.00 15.28 255 PRO A N 1
ATOM 1895 C CA . PRO A 1 255 ? 39.787 -27.613 -8.093 1.00 15.38 255 PRO A CA 1
ATOM 1896 C C . PRO A 1 255 ? 38.479 -27.127 -7.568 1.00 16.16 255 PRO A C 1
ATOM 1897 O O . PRO A 1 255 ? 37.482 -27.128 -8.293 1.00 15.62 255 PRO A O 1
ATOM 1901 N N . CYS A 1 256 ? 38.454 -26.809 -6.286 1.00 15.69 256 CYS A N 1
ATOM 1902 C CA . CYS A 1 256 ? 37.289 -26.374 -5.607 1.00 15.75 256 CYS A CA 1
ATOM 1903 C C . CYS A 1 256 ? 37.613 -25.232 -4.656 1.00 14.40 256 CYS A C 1
ATOM 1904 O O . CYS A 1 256 ? 38.726 -25.083 -4.231 1.00 16.78 256 CYS A O 1
ATOM 1907 N N . ALA A 1 257 ? 36.575 -24.467 -4.302 1.00 15.60 257 ALA A N 1
ATOM 1908 C CA . ALA A 1 257 ? 36.747 -23.419 -3.300 1.00 17.09 257 ALA A CA 1
ATOM 1909 C C . ALA A 1 257 ? 36.779 -24.163 -1.943 1.00 16.94 257 ALA A C 1
ATOM 1910 O O . ALA A 1 257 ? 35.773 -24.782 -1.516 1.00 16.46 257 ALA A O 1
ATOM 1912 N N . ALA A 1 258 ? 37.940 -24.118 -1.306 1.00 17.08 258 ALA A N 1
ATOM 1913 C CA . ALA A 1 258 ? 38.206 -24.875 -0.066 1.00 15.69 258 ALA A CA 1
ATOM 1914 C C . ALA A 1 258 ? 38.815 -23.979 0.972 1.00 16.08 258 ALA A C 1
ATOM 1915 O O . ALA A 1 258 ? 39.482 -23.015 0.667 1.00 18.10 258 ALA A O 1
ATOM 1917 N N . TYR A 1 259 ? 38.516 -24.317 2.219 1.00 15.63 259 TYR A N 1
ATOM 1918 C CA . TYR A 1 259 ? 39.024 -23.552 3.344 1.00 15.96 259 TYR A CA 1
ATOM 1919 C C . TYR A 1 259 ? 40.476 -23.831 3.551 1.00 16.73 259 TYR A C 1
ATOM 1920 O O . TYR A 1 259 ? 40.897 -24.999 3.662 1.00 20.57 259 TYR A O 1
ATOM 1929 N N . LEU A 1 260 ? 41.283 -22.774 3.485 1.00 17.16 260 LEU A N 1
ATOM 1930 C CA . LEU A 1 260 ? 42.708 -22.936 3.642 1.00 17.01 260 LEU A CA 1
ATOM 1931 C C . LEU A 1 260 ? 43.136 -22.603 5.078 1.00 17.87 260 LEU A C 1
ATOM 1932 O O . LEU A 1 260 ? 42.780 -21.556 5.610 1.00 19.23 260 LEU A O 1
ATOM 1937 N N . ASP A 1 261 ? 43.891 -23.519 5.648 1.00 20.68 261 ASP A N 1
ATOM 1938 C CA . ASP A 1 261 ? 44.485 -23.455 6.998 1.00 23.06 261 ASP A CA 1
ATOM 1939 C C . ASP A 1 261 ? 46.006 -23.221 6.850 1.00 21.72 261 ASP A C 1
ATOM 1940 O O . ASP A 1 261 ? 46.780 -23.876 7.522 1.00 29.11 261 ASP A O 1
ATOM 1945 N N . GLY A 1 262 ? 46.424 -22.349 5.932 1.00 18.79 262 GLY A N 1
ATOM 1946 C CA . GLY A 1 262 ? 47.827 -22.071 5.681 1.00 19.08 262 GLY A CA 1
ATOM 1947 C C . GLY A 1 262 ? 48.399 -22.466 4.350 1.00 16.68 262 GLY A C 1
ATOM 1948 O O . GLY A 1 262 ? 49.452 -21.973 3.944 1.00 18.27 262 GLY A O 1
ATOM 1949 N N . GLN A 1 263 ? 47.737 -23.418 3.701 1.00 18.93 263 GLN A N 1
ATOM 1950 C CA . GLN A 1 263 ? 48.158 -23.784 2.355 1.00 15.48 263 GLN A CA 1
ATOM 1951 C C . GLN A 1 263 ? 48.088 -22.579 1.435 1.00 15.90 263 GLN A C 1
ATOM 1952 O O . GLN A 1 263 ? 47.239 -21.687 1.602 1.00 17.34 263 GLN A O 1
ATOM 1958 N N . TYR A 1 264 ? 49.013 -22.529 0.472 1.00 17.80 264 TYR A N 1
ATOM 1959 C CA . TYR A 1 264 ? 49.135 -21.412 -0.449 1.00 18.55 264 TYR A CA 1
ATOM 1960 C C . TYR A 1 264 ? 49.377 -20.064 0.272 1.00 20.56 264 TYR A C 1
ATOM 1961 O O . TYR A 1 264 ? 49.218 -19.001 -0.310 1.00 23.82 264 TYR A O 1
ATOM 1970 N N . GLY A 1 265 ? 49.821 -20.139 1.518 1.00 18.91 265 GLY A N 1
ATOM 1971 C CA . GLY A 1 265 ? 50.103 -18.988 2.284 1.00 22.52 265 GLY A CA 1
ATOM 1972 C C . GLY A 1 265 ? 48.894 -18.297 2.862 1.00 22.32 265 GLY A C 1
ATOM 1973 O O . GLY A 1 265 ? 49.042 -17.228 3.432 1.00 24.02 265 GLY A O 1
ATOM 1974 N N . ILE A 1 266 ? 47.735 -18.956 2.842 1.00 20.68 266 ILE A N 1
ATOM 1975 C CA . ILE A 1 266 ? 46.476 -18.317 3.131 1.00 23.57 266 ILE A CA 1
ATOM 1976 C C . ILE A 1 266 ? 45.855 -18.992 4.350 1.00 21.53 266 ILE A C 1
ATOM 1977 O O . ILE A 1 266 ? 45.780 -20.210 4.406 1.00 21.31 266 ILE A O 1
ATOM 1982 N N . ASP A 1 267 ? 45.314 -18.196 5.283 1.00 27.46 267 ASP A N 1
ATOM 1983 C CA . ASP A 1 267 ? 44.635 -18.770 6.465 1.00 26.74 267 ASP A CA 1
ATOM 1984 C C . ASP A 1 267 ? 43.270 -18.114 6.603 1.00 24.80 267 ASP A C 1
ATOM 1985 O O . ASP A 1 267 ? 43.154 -16.904 6.547 1.00 27.35 267 ASP A O 1
ATOM 1990 N N . GLY A 1 268 ? 42.219 -18.931 6.681 1.00 23.30 268 GLY A N 1
ATOM 1991 C CA . GLY A 1 268 ? 40.914 -18.436 7.029 1.00 26.48 268 GLY A CA 1
ATOM 1992 C C . GLY A 1 268 ? 40.065 -18.038 5.912 1.00 30.26 268 GLY A C 1
ATOM 1993 O O . GLY A 1 268 ? 38.994 -17.486 6.205 1.00 34.82 268 GLY A O 1
ATOM 1994 N N . LEU A 1 269 ? 40.456 -18.392 4.665 1.00 23.67 269 LEU A N 1
ATOM 1995 C CA . LEU A 1 269 ? 39.624 -18.041 3.494 1.00 24.56 269 LEU A CA 1
ATOM 1996 C C . LEU A 1 269 ? 39.319 -19.272 2.664 1.00 20.04 269 LEU A C 1
ATOM 1997 O O . LEU A 1 269 ? 40.122 -20.202 2.617 1.00 20.53 269 LEU A O 1
ATOM 2002 N N . TYR A 1 270 ? 38.189 -19.216 1.996 1.00 22.39 270 TYR A N 1
ATOM 2003 C CA . TYR A 1 270 ? 37.893 -20.128 0.904 1.00 21.15 270 TYR A CA 1
ATOM 2004 C C . TYR A 1 270 ? 38.487 -19.625 -0.402 1.00 19.38 270 TYR A C 1
ATOM 2005 O O . TYR A 1 270 ? 38.174 -18.492 -0.875 1.00 22.11 270 TYR A O 1
ATOM 2014 N N . VAL A 1 271 ? 39.360 -20.461 -0.968 1.00 16.45 271 VAL A N 1
ATOM 2015 C CA . VAL A 1 271 ? 40.031 -20.154 -2.232 1.00 17.92 271 VAL A CA 1
ATOM 2016 C C . VAL A 1 271 ? 39.994 -21.372 -3.145 1.00 17.25 271 VAL A C 1
ATOM 2017 O O . VAL A 1 271 ? 40.084 -22.500 -2.653 1.00 16.77 271 VAL A O 1
ATOM 2021 N N . GLY A 1 272 ? 39.887 -21.128 -4.469 1.00 16.92 272 GLY A N 1
ATOM 2022 C CA . GLY A 1 272 ? 39.906 -22.253 -5.430 1.00 15.14 272 GLY A CA 1
ATOM 2023 C C . GLY A 1 272 ? 41.290 -22.894 -5.516 1.00 15.59 272 GLY A C 1
ATOM 2024 O O . GLY A 1 272 ? 42.253 -22.260 -5.919 1.00 16.48 272 GLY A O 1
ATOM 2025 N N . VAL A 1 273 ? 41.365 -24.166 -5.129 1.00 15.61 273 VAL A N 1
ATOM 2026 C CA . VAL A 1 273 ? 42.614 -24.901 -5.112 1.00 13.91 273 VAL A CA 1
ATOM 2027 C C . VAL A 1 273 ? 42.316 -26.364 -5.411 1.00 15.17 273 VAL A C 1
ATOM 2028 O O . VAL A 1 273 ? 41.213 -26.814 -5.234 1.00 15.49 273 VAL A O 1
ATOM 2032 N N . PRO A 1 274 ? 43.320 -27.128 -5.861 1.00 14.45 274 PRO A N 1
ATOM 2033 C CA . PRO A 1 274 ? 43.065 -28.547 -6.065 1.00 14.93 274 PRO A CA 1
ATOM 2034 C C . PRO A 1 274 ? 43.022 -29.288 -4.727 1.00 16.90 274 PRO A C 1
ATOM 2035 O O . PRO A 1 274 ? 43.928 -29.193 -3.932 1.00 17.34 274 PRO A O 1
ATOM 2039 N N . VAL A 1 275 ? 41.963 -30.044 -4.539 1.00 14.59 275 VAL A N 1
ATOM 2040 C CA . VAL A 1 275 ? 41.771 -30.787 -3.322 1.00 16.45 275 VAL A CA 1
ATOM 2041 C C . VAL A 1 275 ? 41.403 -32.229 -3.596 1.00 15.70 275 VAL A C 1
ATOM 2042 O O . VAL A 1 275 ? 40.753 -32.556 -4.599 1.00 16.03 275 VAL A O 1
ATOM 2046 N N . VAL A 1 276 ? 41.814 -33.100 -2.687 1.00 14.49 276 VAL A N 1
ATOM 2047 C CA . VAL A 1 276 ? 41.390 -34.497 -2.735 1.00 14.77 276 VAL A CA 1
ATOM 2048 C C . VAL A 1 276 ? 40.094 -34.609 -1.957 1.00 16.19 276 VAL A C 1
ATOM 2049 O O . VAL A 1 276 ? 40.060 -34.216 -0.773 1.00 15.49 276 VAL A O 1
ATOM 2053 N N . ILE A 1 277 ? 39.037 -35.094 -2.619 1.00 14.59 277 ILE A N 1
ATOM 2054 C CA . ILE A 1 277 ? 37.725 -35.248 -2.008 1.00 14.51 277 ILE A CA 1
ATOM 2055 C C . ILE A 1 277 ? 37.459 -36.749 -1.772 1.00 16.43 277 ILE A C 1
ATOM 2056 O O . ILE A 1 277 ? 37.457 -37.526 -2.707 1.00 14.67 277 ILE A O 1
ATOM 2061 N N . GLY A 1 278 ? 37.277 -37.136 -0.507 1.00 15.32 278 GLY A N 1
ATOM 2062 C CA . GLY A 1 278 ? 36.896 -38.472 -0.202 1.00 17.42 278 GLY A CA 1
ATOM 2063 C C . GLY A 1 278 ? 35.905 -38.494 0.913 1.00 17.16 278 GLY A C 1
ATOM 2064 O O . GLY A 1 278 ? 35.272 -37.459 1.190 1.00 16.86 278 GLY A O 1
ATOM 2065 N N . GLU A 1 279 ? 35.771 -39.671 1.532 1.00 16.59 279 GLU A N 1
ATOM 2066 C CA . GLU A 1 279 ? 34.743 -39.821 2.539 1.00 18.72 279 GLU A CA 1
ATOM 2067 C C . GLU A 1 279 ? 34.932 -38.933 3.746 1.00 17.71 279 GLU A C 1
ATOM 2068 O O . GLU A 1 279 ? 33.951 -38.773 4.505 1.00 19.20 279 GLU A O 1
ATOM 2074 N N . ASN A 1 280 ? 36.123 -38.359 3.943 1.00 17.03 280 ASN A N 1
ATOM 2075 C CA . ASN A 1 280 ? 36.317 -37.362 5.038 1.00 18.57 280 ASN A CA 1
ATOM 2076 C C . ASN A 1 280 ? 36.224 -35.944 4.576 1.00 19.22 280 ASN A C 1
ATOM 2077 O O . ASN A 1 280 ? 36.588 -35.027 5.312 1.00 24.00 280 ASN A O 1
ATOM 2082 N N . GLY A 1 281 ? 35.670 -35.731 3.394 1.00 16.11 281 GLY A N 1
ATOM 2083 C CA . GLY A 1 281 ? 35.571 -34.364 2.866 1.00 16.46 281 GLY A CA 1
ATOM 2084 C C . GLY A 1 281 ? 36.816 -33.949 2.114 1.00 15.62 281 GLY A C 1
ATOM 2085 O O . GLY A 1 281 ? 37.347 -34.723 1.317 1.00 16.24 281 GLY A O 1
ATOM 2086 N N . VAL A 1 282 ? 37.217 -32.699 2.306 1.00 14.78 282 VAL A N 1
ATOM 2087 C CA . VAL A 1 282 ? 38.449 -32.222 1.757 1.00 16.70 282 VAL A CA 1
ATOM 2088 C C . VAL A 1 282 ? 39.555 -32.820 2.582 1.00 17.60 282 VAL A C 1
ATOM 2089 O O . VAL A 1 282 ? 39.779 -32.455 3.730 1.00 21.22 282 VAL A O 1
ATOM 2093 N N . GLU A 1 283 ? 40.244 -33.768 2.020 1.00 14.88 283 GLU A N 1
ATOM 2094 C CA . GLU A 1 283 ? 41.225 -34.572 2.757 1.00 14.49 283 GLU A CA 1
ATOM 2095 C C . GLU A 1 283 ? 42.675 -34.042 2.687 1.00 14.28 283 GLU A C 1
ATOM 2096 O O . GLU A 1 283 ? 43.465 -34.265 3.580 1.00 17.92 283 GLU A O 1
ATOM 2102 N N . ARG A 1 284 ? 43.007 -33.393 1.564 1.00 14.85 284 ARG A N 1
ATOM 2103 C CA . ARG A 1 284 ? 44.335 -32.786 1.336 1.00 15.21 284 ARG A CA 1
ATOM 2104 C C . ARG A 1 284 ? 44.171 -31.716 0.283 1.00 16.38 284 ARG A C 1
ATOM 2105 O O . ARG A 1 284 ? 43.296 -31.832 -0.616 1.00 16.86 284 ARG A O 1
ATOM 2113 N N . VAL A 1 285 ? 44.987 -30.678 0.406 1.00 14.14 285 VAL A N 1
ATOM 2114 C CA . VAL A 1 285 ? 45.127 -29.630 -0.629 1.00 15.51 285 VAL A CA 1
ATOM 2115 C C . VAL A 1 285 ? 46.440 -29.844 -1.340 1.00 15.07 285 VAL A C 1
ATOM 2116 O O . VAL A 1 285 ? 47.460 -30.076 -0.688 1.00 16.77 285 VAL A O 1
ATOM 2120 N N . LEU A 1 286 ? 46.413 -29.872 -2.670 1.00 15.64 286 LEU A N 1
ATOM 2121 C CA . LEU A 1 286 ? 47.643 -29.975 -3.444 1.00 14.01 286 LEU A CA 1
ATOM 2122 C C . LEU A 1 286 ? 48.159 -28.563 -3.684 1.00 13.79 286 LEU A C 1
ATOM 2123 O O . LEU A 1 286 ? 47.565 -27.784 -4.437 1.00 17.92 286 LEU A O 1
ATOM 2128 N N . GLU A 1 287 ? 49.281 -28.211 -3.033 1.00 14.59 287 GLU A N 1
ATOM 2129 C CA . GLU A 1 287 ? 49.859 -26.907 -3.155 1.00 14.82 287 GLU A CA 1
ATOM 2130 C C . GLU A 1 287 ? 50.999 -26.928 -4.145 1.00 16.08 287 GLU A C 1
ATOM 2131 O O . GLU A 1 287 ? 52.072 -27.422 -3.835 1.00 16.93 287 GLU A O 1
ATOM 2137 N N . VAL A 1 288 ? 50.767 -26.412 -5.326 1.00 15.56 288 VAL A N 1
ATOM 2138 C CA . VAL A 1 288 ? 51.823 -26.386 -6.331 1.00 14.97 288 VAL A CA 1
ATOM 2139 C C . VAL A 1 288 ? 52.752 -25.212 -6.122 1.00 14.69 288 VAL A C 1
ATOM 2140 O O . VAL A 1 288 ? 52.462 -24.300 -5.394 1.00 15.66 288 VAL A O 1
ATOM 2144 N N . THR A 1 289 ? 53.890 -25.292 -6.759 1.00 17.00 289 THR A N 1
ATOM 2145 C CA . THR A 1 289 ? 54.882 -24.226 -6.798 1.00 17.38 289 THR A CA 1
ATOM 2146 C C . THR A 1 289 ? 54.678 -23.351 -7.998 1.00 19.09 289 THR A C 1
ATOM 2147 O O . THR A 1 289 ? 54.750 -23.815 -9.119 1.00 19.97 289 THR A O 1
ATOM 2151 N N . PHE A 1 290 ? 54.425 -22.059 -7.733 1.00 18.64 290 PHE A N 1
ATOM 2152 C CA . PHE A 1 290 ? 54.184 -21.089 -8.772 1.00 18.98 290 PHE A CA 1
ATOM 2153 C C . PHE A 1 290 ? 55.451 -20.490 -9.353 1.00 21.16 290 PHE A C 1
ATOM 2154 O O . PHE A 1 290 ? 56.469 -20.354 -8.664 1.00 26.82 290 PHE A O 1
ATOM 2162 N N . ASN A 1 291 ? 55.347 -20.099 -10.624 1.00 20.26 291 ASN A N 1
ATOM 2163 C CA . ASN A 1 291 ? 56.291 -19.145 -11.217 1.00 2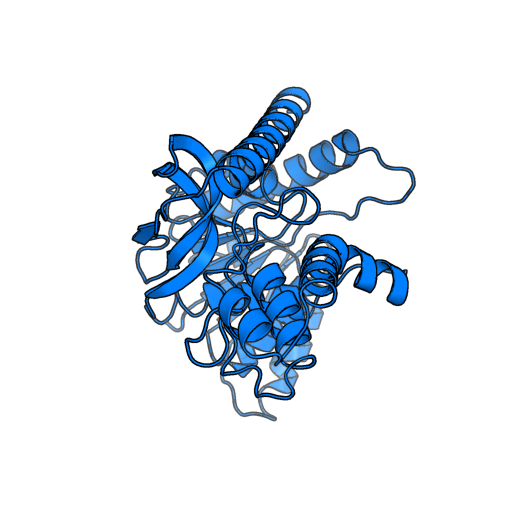6.58 291 ASN A CA 1
ATOM 2164 C C . ASN A 1 291 ? 55.791 -17.686 -10.883 1.00 28.64 291 ASN A C 1
ATOM 2165 O O . ASN A 1 291 ? 54.694 -17.482 -10.275 1.00 27.30 291 ASN A O 1
ATOM 2170 N N . ASP A 1 292 ? 56.572 -16.698 -11.285 1.00 32.72 292 ASP A N 1
ATOM 2171 C CA . ASP A 1 292 ? 56.248 -15.342 -10.919 1.00 33.05 292 ASP A CA 1
ATOM 2172 C C . ASP A 1 292 ? 54.934 -14.856 -11.428 1.00 30.71 292 ASP A C 1
ATOM 2173 O O . ASP A 1 292 ? 54.174 -14.185 -10.677 1.00 37.48 292 ASP A O 1
ATOM 2178 N N . ASP A 1 293 ? 54.643 -15.191 -12.681 1.00 30.71 293 ASP A N 1
ATOM 2179 C CA . ASP A 1 293 ? 53.395 -14.712 -13.293 1.00 33.60 293 ASP A CA 1
ATOM 2180 C C . ASP A 1 293 ? 52.210 -15.309 -12.529 1.00 31.98 293 ASP A C 1
ATOM 2181 O O . ASP A 1 293 ? 51.246 -14.604 -12.194 1.00 31.19 293 ASP A O 1
ATOM 2186 N N . GLU A 1 294 ? 52.317 -16.604 -12.221 1.00 25.20 294 GLU A N 1
ATOM 2187 C CA . GLU A 1 294 ? 51.287 -17.288 -11.473 1.00 22.04 294 GLU A CA 1
ATOM 2188 C C . GLU A 1 294 ? 51.109 -16.752 -10.031 1.00 21.82 294 GLU A C 1
ATOM 2189 O O . GLU A 1 294 ? 49.964 -16.526 -9.607 1.00 23.25 294 GLU A O 1
ATOM 2195 N N . LYS A 1 295 ? 52.197 -16.516 -9.320 1.00 25.34 295 LYS A N 1
ATOM 2196 C CA . LYS A 1 295 ? 52.136 -15.932 -7.945 1.00 25.81 295 LYS A CA 1
ATOM 2197 C C . LYS A 1 295 ? 51.335 -14.622 -7.982 1.00 31.27 295 LYS A C 1
ATOM 2198 O O . LYS A 1 295 ? 50.447 -14.363 -7.171 1.00 30.03 295 LYS A O 1
ATOM 2200 N N . ALA A 1 296 ? 51.635 -13.782 -8.942 1.00 25.70 296 ALA A N 1
ATOM 2201 C CA . ALA A 1 296 ? 50.983 -12.477 -8.999 1.00 35.60 296 ALA A CA 1
ATOM 2202 C C . ALA A 1 296 ? 49.501 -12.631 -9.353 1.00 31.54 296 ALA A C 1
ATOM 2203 O O . ALA A 1 296 ? 48.680 -11.920 -8.832 1.00 32.59 296 ALA A O 1
ATOM 2205 N N . MET A 1 297 ? 49.186 -13.562 -10.257 1.00 27.40 297 MET A N 1
ATOM 2206 C CA . MET A 1 297 ? 47.799 -13.823 -10.645 1.00 27.93 297 MET A CA 1
ATOM 2207 C C . MET A 1 297 ? 47.037 -14.374 -9.416 1.00 25.31 297 MET A C 1
ATOM 2208 O O . MET A 1 297 ? 45.898 -13.958 -9.101 1.00 23.91 297 MET A O 1
ATOM 2213 N N . PHE A 1 298 ? 47.684 -15.280 -8.682 1.00 23.76 298 PHE A N 1
ATOM 2214 C CA . PHE A 1 298 ? 47.046 -15.870 -7.526 1.00 22.17 298 PHE A CA 1
ATOM 2215 C C . PHE A 1 298 ? 46.807 -14.805 -6.424 1.00 23.72 298 PHE A C 1
ATOM 2216 O O . PHE A 1 298 ? 45.703 -14.766 -5.776 1.00 25.57 298 PHE A O 1
ATOM 2224 N N . GLU A 1 299 ? 47.800 -13.933 -6.233 1.00 25.87 299 GLU A N 1
ATOM 2225 C CA . GLU A 1 299 ? 47.689 -12.860 -5.206 1.00 27.25 299 GLU A CA 1
ATOM 2226 C C . GLU A 1 299 ? 46.524 -11.942 -5.526 1.00 25.38 299 GLU A C 1
ATOM 2227 O O . GLU A 1 299 ? 45.771 -11.599 -4.608 1.00 28.28 299 GLU A O 1
ATOM 2229 N N . LYS A 1 300 ? 46.340 -11.586 -6.814 1.00 26.57 300 LYS A N 1
ATOM 2230 C CA . LYS A 1 300 ? 45.194 -10.749 -7.230 1.00 28.76 300 LYS A CA 1
ATOM 2231 C C . LYS A 1 300 ? 43.897 -11.440 -6.934 1.00 24.03 300 LYS A C 1
ATOM 2232 O O . LYS A 1 300 ? 42.940 -10.826 -6.448 1.00 30.95 300 LYS A O 1
ATOM 2234 N N . SER A 1 301 ? 43.838 -12.716 -7.307 1.00 23.43 301 SER A N 1
ATOM 2235 C CA . SER A 1 301 ? 42.681 -13.531 -7.115 1.00 24.63 301 SER A CA 1
ATOM 2236 C C . SER A 1 301 ? 42.264 -13.615 -5.596 1.00 25.27 301 SER A C 1
ATOM 2237 O O . SER A 1 301 ? 41.076 -13.420 -5.221 1.00 25.83 301 SER A O 1
ATOM 2240 N N . VAL A 1 302 ? 43.232 -13.802 -4.722 1.00 23.52 302 VAL A N 1
ATOM 2241 C CA . VAL A 1 302 ? 42.968 -13.869 -3.270 1.00 26.59 302 VAL A CA 1
ATOM 2242 C C . VAL A 1 302 ? 42.529 -12.500 -2.764 1.00 26.02 302 VAL A C 1
ATOM 2243 O O . VAL A 1 302 ? 41.617 -12.358 -1.923 1.00 23.21 302 VAL A O 1
ATOM 2247 N N . ASN A 1 303 ? 43.176 -11.461 -3.247 1.00 24.59 303 ASN A N 1
ATOM 2248 C CA . ASN A 1 303 ? 42.724 -10.110 -2.858 1.00 25.56 303 ASN A CA 1
ATOM 2249 C C . ASN A 1 303 ? 41.264 -9.819 -3.233 1.00 27.07 303 ASN A C 1
ATOM 2250 O O . ASN A 1 303 ? 40.516 -9.158 -2.492 1.00 29.29 303 ASN A O 1
ATOM 2255 N N . SER A 1 304 ? 40.870 -10.375 -4.353 1.00 25.59 304 SER A N 1
ATOM 2256 C CA . SER A 1 304 ? 39.510 -10.256 -4.828 1.00 32.24 304 SER A CA 1
ATOM 2257 C C . SER A 1 304 ? 38.530 -10.935 -3.830 1.00 29.10 304 SER A C 1
ATOM 2258 O O . SER A 1 304 ? 37.503 -10.374 -3.463 1.00 28.91 304 SER A O 1
ATOM 2261 N N . VAL A 1 305 ? 38.897 -12.148 -3.421 1.00 27.82 305 VAL A N 1
ATOM 2262 C CA . VAL A 1 305 ? 38.165 -12.878 -2.401 1.00 25.11 305 VAL A CA 1
ATOM 2263 C C . VAL A 1 305 ? 38.082 -12.104 -1.100 1.00 24.31 305 VAL A C 1
ATOM 2264 O O . VAL A 1 305 ? 37.007 -11.946 -0.580 1.00 26.28 305 VAL A O 1
ATOM 2268 N N . LYS A 1 306 ? 39.209 -11.573 -0.627 1.00 25.58 306 LYS A N 1
ATOM 2269 C CA . LYS A 1 306 ? 39.258 -10.757 0.589 1.00 27.70 306 LYS A CA 1
ATOM 2270 C C . LYS A 1 306 ? 38.291 -9.596 0.472 1.00 31.76 306 LYS A C 1
ATOM 2271 O O . LYS A 1 306 ? 37.565 -9.330 1.435 1.00 31.39 306 LYS A O 1
ATOM 2277 N N . GLY A 1 307 ? 38.250 -8.929 -0.698 1.00 29.00 307 GLY A N 1
ATOM 2278 C CA . GLY A 1 307 ? 37.408 -7.729 -0.865 1.00 26.67 307 GLY A CA 1
ATOM 2279 C C . GLY A 1 307 ? 35.956 -8.081 -0.792 1.00 26.26 307 GLY A C 1
ATOM 2280 O O . GLY A 1 307 ? 35.147 -7.379 -0.153 1.00 30.94 307 GLY A O 1
ATOM 2281 N N . LEU A 1 308 ? 35.598 -9.214 -1.390 1.00 29.09 308 LEU A N 1
ATOM 2282 C CA . LEU A 1 308 ? 34.212 -9.709 -1.274 1.00 29.12 308 LEU A CA 1
ATOM 2283 C C . LEU A 1 308 ? 33.798 -10.151 0.149 1.00 32.15 308 LEU A C 1
ATOM 2284 O O . LEU A 1 308 ? 32.663 -9.921 0.539 1.00 33.83 308 LEU A O 1
ATOM 2286 N N . ILE A 1 309 ? 34.704 -10.809 0.893 1.00 31.99 309 ILE A N 1
ATOM 2287 C CA . ILE A 1 309 ? 34.443 -11.171 2.278 1.00 31.00 309 ILE A CA 1
ATOM 2288 C C . ILE A 1 309 ? 34.218 -9.864 3.065 1.00 31.56 309 ILE A C 1
ATOM 2289 O O . ILE A 1 309 ? 33.276 -9.758 3.877 1.00 39.52 309 ILE A O 1
ATOM 2294 N N . GLU A 1 310 ? 35.020 -8.828 2.793 1.00 36.19 310 GLU A N 1
ATOM 2295 C CA . GLU A 1 310 ? 34.870 -7.537 3.513 1.00 30.67 310 GLU A CA 1
ATOM 2296 C C . GLU A 1 310 ? 33.511 -6.921 3.180 1.00 38.06 310 GLU A C 1
ATOM 2297 O O . GLU A 1 310 ? 32.849 -6.389 4.065 1.00 47.38 310 GLU A O 1
ATOM 2299 N N . ALA A 1 311 ? 33.079 -7.023 1.923 1.00 39.26 311 ALA A N 1
ATOM 2300 C CA . ALA A 1 311 ? 31.734 -6.564 1.539 1.00 41.98 311 ALA A CA 1
ATOM 2301 C C . ALA A 1 311 ? 30.630 -7.317 2.270 1.00 47.39 311 ALA A C 1
ATOM 2302 O O . ALA A 1 311 ? 29.619 -6.696 2.641 1.00 42.38 311 ALA A O 1
ATOM 2304 N N . CYS A 1 312 ? 30.812 -8.633 2.468 1.00 40.75 312 CYS A N 1
ATOM 2305 C CA . CYS A 1 312 ? 29.851 -9.418 3.248 1.00 43.17 312 CYS A CA 1
ATOM 2306 C C . CYS A 1 312 ? 29.694 -8.880 4.668 1.00 45.61 312 CYS A C 1
ATOM 2307 O O . CYS A 1 312 ? 28.572 -8.619 5.096 1.00 54.49 312 CYS A O 1
ATOM 2310 N N . LYS A 1 313 ? 30.815 -8.790 5.384 1.00 44.42 313 LYS A N 1
ATOM 2311 C CA . LYS A 1 313 ? 30.854 -8.227 6.730 1.00 48.43 313 LYS A CA 1
ATOM 2312 C C . LYS A 1 313 ? 30.216 -6.825 6.749 1.00 50.04 313 LYS A C 1
ATOM 2313 O O . LYS A 1 313 ? 29.428 -6.526 7.644 1.00 56.75 313 LYS A O 1
ATOM 2319 N N . SER A 1 314 ? 30.514 -6.005 5.738 1.00 52.18 314 SER A N 1
ATOM 2320 C CA . SER A 1 314 ? 29.894 -4.667 5.577 1.00 54.14 314 SER A CA 1
ATOM 2321 C C . SER A 1 314 ? 28.364 -4.715 5.448 1.00 62.60 314 SER A C 1
ATOM 2322 O O . SER A 1 314 ? 27.679 -3.856 6.009 1.00 64.63 314 SER A O 1
ATOM 2324 N N . VAL A 1 315 ? 27.837 -5.704 4.716 1.00 60.61 315 VAL A N 1
ATOM 2325 C CA . VAL A 1 315 ? 26.391 -5.875 4.526 1.00 56.70 315 VAL A CA 1
ATOM 2326 C C . VAL A 1 315 ? 25.691 -6.808 5.541 1.00 58.88 315 VAL A C 1
ATOM 2327 O O . VAL A 1 315 ? 24.521 -7.109 5.327 1.00 65.73 315 VAL A O 1
ATOM 2329 N N . ASN A 1 316 ? 26.354 -7.274 6.613 1.00 55.91 316 ASN A N 1
ATOM 2330 C CA . ASN A 1 316 ? 25.755 -8.308 7.516 1.00 56.84 316 ASN A CA 1
ATOM 2331 C C . ASN A 1 316 ? 26.286 -8.223 8.927 1.00 56.54 316 ASN A C 1
ATOM 2332 O O . ASN A 1 316 ? 27.204 -8.949 9.303 1.00 58.50 316 ASN A O 1
#

CATH classification: 3.40.50.720 (+1 more: 3.90.110.10)

Radius of gyration: 19.12 Å; Cα contacts (8 Å, |Δi|>4): 650; chains: 1; bounding box: 51×46×46 Å

Organism: Methylorubrum extorquens (strain ATCC 14718 / DSM 1338 / JCM 2805 / NCIMB 9133 / AM1) (NCBI:txid272630)

Solvent-accessible surface area: 13942 Å² total; per-residue (Å²): 161,116,36,51,0,0,0,0,6,0,34,112,31,0,11,20,0,0,80,37,0,0,75,86,111,10,6,25,2,11,0,10,24,154,85,100,39,57,0,62,39,64,2,104,100,18,32,114,41,9,108,134,104,50,11,112,19,145,28,53,20,14,56,91,39,61,32,0,49,54,3,55,0,0,0,0,27,19,39,60,112,123,50,150,82,38,55,130,81,69,8,3,28,73,3,3,60,37,0,81,56,2,0,58,4,0,127,130,41,1,68,118,1,0,0,0,0,14,10,82,13,9,23,1,0,0,24,3,0,17,109,59,2,54,8,73,41,57,43,0,0,0,7,4,3,8,10,2,6,32,28,0,70,93,13,0,7,117,51,19,67,47,55,88,154,75,6,73,10,29,3,3,4,6,69,18,126,41,1,0,11,2,31,72,85,0,23,13,84,57,56,35,0,49,56,6,34,171,118,58,142,5,56,83,131,93,2,75,59,18,19,78,97,1,44,109,1,29,38,58,54,60,112,128,80,172,139,32,69,16,36,152,39,6,0,51,4,0,2,25,0,0,36,0,26,40,126,52,102,84,97,78,9,18,0,0,0,44,0,98,38,54,23,71,23,116,23,17,0,1,2,0,6,0,11,0,0,101,86,0,20,48,152,25,88,99,20,112,48,72,127,114,10,48,67,56,10,55,64,2,6,93,46,9,105,43,30,7,59,26,3,138,92,48,103

Foldseek 3Di:
DQAEEEEEDQPQQNLLLLLVCQLVLNEAYEYEYQPPPRQQVSQVVSVVCCVVNVHDYHGHYDHDLLVCAQHQEYEYADADDQDPPHDPLRRLLGVLVVLLVVLVSCLVGPLNYQYEYEYPPFQQSQLSNCVNNVHDQLSTWYDFQLLLQLQLLVLVCVLLVHDSVQWGWDWWFGAALLIQTDQQPIDGNPHGNVVCCVVVSDHPVSNVVSNNCSNCVFVVQCVVVVPDTDHNSSSVSVVVLVCCQSVFVQDFTFIQGADCQAVHDHSGGITFTFGQGVSGGDDTDRDDDDPVSNVSNVVSVVVSVVVNVSSVVSD

Sequence (315 aa):
ARSKIALIGAGQIGGTLAHLAGLKELGDVVLFDIVDGVPQGKALDIAESAPVDDGFDAKYSGASDDYSAIAGADVVIVTAGVPRKPGMSRDDLIGINLKVMEAVGAGIKEHAPDAFVICITNPLDDAMVWALQKFSGLPTNKVVGMAGVLDSARFRHFLAEEEFGVSVEDVTAFVLGGHGDDMVPLTRYSTVAGVPLTDLVKLGWTTQEKKLDAMVERTRKGGGEIVNLLKTGSAFYAPAASAIAMAEESYLRDKKRVLPCAAYLDGQYGIDGLYVGVPVVIGENGVERVLEVTFNDDEKAMFEKSVNSVKGLIEACKSVN

Secondary structure (DSSP, 8-state):
---EEEEE--SHHHHHHHHHHHHTT--EEEEE-SSTTHHHHHHHHHHHHHHHHT----EEEESSGGGGTT-SEEEE--S----TT--HHHHHHHHHHHHHHHHHHHHHH-TT-EEEE--SSHHHHHHHHHHHH---GGGEEE--HHHHHHHHHHHHHHHHT--GGGEE--EEE-SGGGEEE-GGG-EETTEEHHHHHHTTSS-HHHHHHHHHHHHTHHHHHHHHHSSS---HHHHHHHHHHHHHHHTT--EEEEEEEEEESGGG-EEEEEEEEEEEETTEEEEE--PPP-HHHHHHHHHHHHHHHHHHHHHHHT-